Protein AF-A0A3S9VP45-F1 (afdb_monomer)

Nearest PDB structures (foldseek):
  8qyy-assembly1_E  TM=1.654E-01  e=2.454E+00  Escherichia coli
  7sel-assembly1_A  TM=1.260E-01  e=9.389E+00  Escherichia coli

Sequence (354 aa):
MIQDKECIIREFLMKDNENYNLTSLGFIQDFEKEISFLLELSQDLPMTTFSAWKHQLLNTYYAERQFPAFVQSNINVPLFIENIYSKAQNMVETKYWKESPAEVNTYIAAFKDSLAYLLPRDLFLKYYHYYFTTDLRLNTPEELYYYCQQITDTIFPLSSTEILEHVKNAHPVFCTGISKWLKKLIRQDLPEREDIHHETYIAFIEAIKKNRLAAPEQPLSIRNYAIGIIKNKFMESYRQRKTLVLKEENQLITLLDQKNPETEEWLVEKEKILNILQDPDNPLQKELFRGIEDKIEIFILHFVKGLSYEEIAIQKYGNLAPKELKRKTDKFRQDICRVKAPLCSHIEKIISKL

pLDDT: mean 79.2, std 16.21, range [28.12, 95.69]

Organism: NCBI:txid2093856

Structure (mmCIF, N/CA/C/O backbone):
data_AF-A0A3S9VP45-F1
#
_entry.id   AF-A0A3S9VP45-F1
#
loop_
_atom_site.group_PDB
_atom_site.id
_atom_site.type_symbol
_atom_site.label_atom_id
_atom_site.label_alt_id
_atom_site.label_comp_id
_atom_site.label_asym_id
_atom_site.label_entity_id
_atom_site.label_seq_id
_atom_site.pdbx_PDB_ins_code
_atom_site.Cartn_x
_atom_site.Cartn_y
_atom_site.Cartn_z
_atom_site.occupancy
_atom_site.B_iso_or_equiv
_atom_site.auth_seq_id
_atom_site.auth_comp_id
_atom_site.auth_asym_id
_atom_site.auth_atom_id
_atom_site.pdbx_PDB_model_num
ATOM 1 N N . MET A 1 1 ? -16.749 14.390 44.185 1.00 50.19 1 MET A N 1
ATOM 2 C CA . MET A 1 1 ? -16.636 12.934 43.932 1.00 50.19 1 MET A CA 1
ATOM 3 C C . MET A 1 1 ? -17.520 12.438 42.790 1.00 50.19 1 MET A C 1
ATOM 5 O O . MET A 1 1 ? -16.954 11.878 41.865 1.00 50.19 1 MET A O 1
ATOM 9 N N . ILE A 1 2 ? -18.856 12.601 42.805 1.00 54.22 2 ILE A N 1
ATOM 10 C CA . ILE A 1 2 ? -19.720 12.116 41.694 1.00 54.22 2 ILE A CA 1
ATOM 11 C C . ILE A 1 2 ? -19.484 12.915 40.397 1.00 54.22 2 ILE A C 1
ATOM 13 O O . ILE A 1 2 ? -19.229 12.311 39.362 1.00 54.22 2 ILE A O 1
ATOM 17 N N . GLN A 1 3 ? -19.448 14.253 40.471 1.00 58.62 3 GLN A N 1
ATOM 18 C CA . GLN A 1 3 ? -19.123 15.118 39.320 1.00 58.62 3 GLN A CA 1
ATOM 19 C C . GLN A 1 3 ? -17.718 14.860 38.746 1.00 58.62 3 GLN A C 1
ATOM 21 O O . GLN A 1 3 ? -17.522 14.939 37.536 1.00 58.62 3 GLN A O 1
ATOM 26 N N . ASP A 1 4 ? -16.753 14.485 39.592 1.00 76.06 4 ASP A N 1
ATOM 27 C CA . ASP A 1 4 ? -15.397 14.151 39.139 1.00 76.06 4 ASP A CA 1
ATOM 28 C C . ASP A 1 4 ? -15.378 12.822 38.365 1.00 76.06 4 ASP A C 1
ATOM 30 O O . ASP A 1 4 ? -14.692 12.707 37.352 1.00 76.06 4 ASP A O 1
ATOM 34 N N . LYS A 1 5 ? -16.164 11.824 38.804 1.00 81.69 5 LYS A N 1
ATOM 35 C CA . LYS A 1 5 ? -16.281 10.524 38.123 1.00 81.69 5 LYS A CA 1
ATOM 36 C C . LYS A 1 5 ? -16.984 10.633 36.773 1.00 81.69 5 LYS A C 1
ATOM 38 O O . LYS A 1 5 ? -16.523 10.021 35.817 1.00 81.69 5 LYS A O 1
ATOM 43 N N . GLU A 1 6 ? -18.062 11.408 36.685 1.00 88.06 6 GLU A N 1
ATOM 44 C CA . GLU A 1 6 ? -18.774 11.636 35.422 1.00 88.06 6 GLU A CA 1
ATOM 45 C C . GLU A 1 6 ? -17.866 12.272 34.371 1.00 88.06 6 GLU A C 1
ATOM 47 O O . GLU A 1 6 ? -17.796 11.780 33.247 1.00 88.06 6 GLU A O 1
ATOM 52 N N . CYS A 1 7 ? -17.117 13.311 34.751 1.00 89.12 7 CYS A N 1
ATOM 53 C CA . CYS A 1 7 ? -16.163 13.962 33.858 1.00 89.12 7 CYS A CA 1
ATOM 54 C C . CYS A 1 7 ? -15.114 12.967 33.328 1.00 89.12 7 CYS A C 1
ATOM 56 O O . CYS A 1 7 ? -14.863 12.900 32.126 1.00 89.12 7 CYS A O 1
ATOM 58 N N . ILE A 1 8 ? -14.562 12.127 34.212 1.00 89.00 8 ILE A N 1
ATOM 59 C CA . ILE A 1 8 ? -13.579 11.095 33.854 1.00 89.00 8 ILE A CA 1
ATOM 60 C C . ILE A 1 8 ? -14.177 10.034 32.913 1.00 89.00 8 ILE A C 1
ATOM 62 O O . ILE A 1 8 ? -13.549 9.664 31.924 1.00 89.00 8 ILE A O 1
ATOM 66 N N . ILE A 1 9 ? -15.380 9.536 33.207 1.00 91.94 9 ILE A N 1
ATOM 67 C CA . ILE A 1 9 ? -16.054 8.502 32.406 1.00 91.94 9 ILE A CA 1
ATOM 68 C C . ILE A 1 9 ? -16.415 9.035 31.019 1.00 91.94 9 ILE A C 1
ATOM 70 O O . ILE A 1 9 ? -16.172 8.358 30.019 1.00 91.94 9 ILE A O 1
ATOM 74 N N . ARG A 1 10 ? -16.945 10.260 30.952 1.00 94.25 10 ARG A N 1
ATOM 75 C CA . ARG A 1 10 ? -17.233 10.951 29.693 1.00 94.25 10 ARG A CA 1
ATOM 76 C C . ARG A 1 10 ? -15.975 11.055 28.836 1.00 94.25 10 ARG A C 1
ATOM 78 O O . ARG A 1 10 ? -16.009 10.702 27.663 1.00 94.25 10 ARG A O 1
ATOM 85 N N . GLU A 1 11 ? -14.863 11.473 29.436 1.00 91.81 11 GLU A N 1
ATOM 86 C CA . GLU A 1 11 ? -13.571 11.576 28.757 1.00 91.81 11 GLU A CA 1
ATOM 87 C C . GLU A 1 11 ? -13.077 10.219 28.226 1.00 91.81 11 GLU A C 1
ATOM 89 O O . GLU A 1 11 ? -12.533 10.149 27.125 1.00 91.81 11 GLU A O 1
ATOM 94 N N . PHE A 1 12 ? -13.279 9.124 28.970 1.00 89.88 12 PHE A N 1
ATOM 95 C CA . PHE A 1 12 ? -12.916 7.781 28.503 1.00 89.88 12 PHE A CA 1
ATOM 96 C C . PHE A 1 12 ? -13.707 7.367 27.271 1.00 89.88 12 PHE A C 1
ATOM 98 O O . PHE A 1 12 ? -13.108 6.992 26.265 1.00 89.88 12 PHE A O 1
ATOM 105 N N . LEU A 1 13 ? -15.036 7.455 27.348 1.00 92.25 13 LEU A N 1
ATOM 106 C CA . LEU A 1 13 ? -15.898 7.048 26.247 1.00 92.25 13 LEU A CA 1
ATOM 107 C C . LEU A 1 13 ? -15.679 7.938 25.020 1.00 92.25 13 LEU A C 1
ATOM 109 O O . LEU A 1 13 ? -15.737 7.453 23.895 1.00 92.25 13 LEU A O 1
ATOM 113 N N . MET A 1 14 ? -15.385 9.225 25.227 1.00 92.56 14 MET A N 1
ATOM 114 C CA . MET A 1 14 ? -15.121 10.170 24.140 1.00 92.56 14 MET A CA 1
ATOM 115 C C . MET A 1 14 ? -13.832 9.801 23.418 1.00 92.56 14 MET A C 1
ATOM 117 O O . MET A 1 14 ? -13.845 9.647 22.201 1.00 92.56 14 MET A O 1
ATOM 121 N N . LYS A 1 15 ? -12.754 9.548 24.167 1.00 90.75 15 LYS A N 1
ATOM 122 C CA . LYS A 1 15 ? -11.480 9.097 23.599 1.00 90.75 15 LYS A CA 1
ATOM 123 C C . LYS A 1 15 ? -11.598 7.765 22.877 1.00 90.75 15 LYS A C 1
ATOM 125 O O . LYS A 1 15 ? -11.045 7.625 21.794 1.00 90.75 15 LYS A O 1
ATOM 130 N N . ASP A 1 16 ? -12.314 6.793 23.435 1.00 90.75 16 ASP A N 1
ATOM 131 C CA . ASP A 1 16 ? -12.535 5.515 22.752 1.00 90.75 16 ASP A CA 1
ATOM 132 C C . ASP A 1 16 ? -13.375 5.711 21.484 1.00 90.75 16 ASP A C 1
ATOM 134 O O . ASP A 1 16 ? -13.056 5.167 20.427 1.00 90.75 16 ASP A O 1
ATOM 138 N N . ASN A 1 17 ? -14.413 6.543 21.547 1.00 92.50 17 ASN A N 1
ATOM 139 C CA . ASN A 1 17 ? -15.221 6.854 20.380 1.00 92.50 17 ASN A CA 1
ATOM 140 C C . ASN A 1 17 ? -14.406 7.540 19.277 1.00 92.50 17 ASN A C 1
ATOM 142 O O . ASN A 1 17 ? -14.519 7.148 18.124 1.00 92.50 17 ASN A O 1
ATOM 146 N N . GLU A 1 18 ? -13.560 8.511 19.609 1.00 88.50 18 GLU A N 1
ATOM 147 C CA . GLU A 1 18 ? -12.659 9.171 18.655 1.00 88.50 18 GLU A CA 1
ATOM 148 C C . GLU A 1 18 ? -11.622 8.190 18.094 1.00 88.50 18 GLU A C 1
ATOM 150 O O . GLU A 1 18 ? -11.400 8.118 16.884 1.00 88.50 18 GLU A O 1
ATOM 155 N N . ASN A 1 19 ? -11.019 7.378 18.963 1.00 86.06 19 ASN A N 1
ATOM 156 C CA . ASN A 1 19 ? -9.978 6.436 18.576 1.00 86.06 19 ASN A CA 1
ATOM 157 C C . ASN A 1 19 ? -10.507 5.291 17.723 1.00 86.06 19 ASN A C 1
ATOM 159 O O . ASN A 1 19 ? -9.748 4.774 16.907 1.00 86.06 19 ASN A O 1
ATOM 163 N N . TYR A 1 20 ? -11.770 4.881 17.880 1.00 87.25 20 TYR A N 1
ATOM 164 C CA . TYR A 1 20 ? -12.339 3.694 17.227 1.00 87.25 20 TYR A CA 1
ATOM 165 C C . TYR A 1 20 ? -13.544 3.989 16.317 1.00 87.25 20 TYR A C 1
ATOM 167 O O . TYR A 1 20 ? -13.981 3.106 15.584 1.00 87.25 20 TYR A O 1
ATOM 175 N N . ASN A 1 21 ? -14.016 5.237 16.260 1.00 90.69 21 ASN A N 1
ATOM 176 C CA . ASN A 1 21 ? -15.219 5.695 15.548 1.00 90.69 21 ASN A CA 1
ATOM 177 C C . ASN A 1 21 ? -16.482 4.882 15.889 1.00 90.69 21 ASN A C 1
ATOM 179 O O . ASN A 1 21 ? -17.245 4.496 14.999 1.00 90.69 21 ASN A O 1
ATOM 183 N N . LEU A 1 22 ? -16.703 4.604 17.175 1.00 92.75 22 LEU A N 1
ATOM 184 C CA . LEU A 1 22 ? -17.770 3.713 17.649 1.00 92.75 22 LEU A CA 1
ATOM 185 C C . LEU A 1 22 ? -19.180 4.223 17.307 1.00 92.75 22 LEU A C 1
ATOM 187 O O . LEU A 1 22 ? -20.053 3.425 16.972 1.00 92.75 22 LEU A O 1
ATOM 191 N N . THR A 1 23 ? -19.407 5.537 17.338 1.00 92.81 23 THR A N 1
ATOM 192 C CA . THR A 1 23 ? -20.676 6.161 16.936 1.00 92.81 23 THR A CA 1
ATOM 193 C C . THR A 1 23 ? -20.914 6.020 15.440 1.00 92.81 23 THR A C 1
ATOM 195 O O . THR A 1 23 ? -21.987 5.594 15.023 1.00 92.81 23 THR A O 1
ATOM 198 N N . SER A 1 24 ? -19.904 6.315 14.617 1.00 90.06 24 SER A N 1
ATOM 199 C CA . SER A 1 24 ? -20.018 6.213 13.157 1.00 90.06 24 SER A CA 1
ATOM 200 C C . SER A 1 24 ? -20.280 4.779 12.699 1.00 90.06 24 SER A C 1
ATOM 202 O O . SER A 1 24 ? -20.970 4.570 11.708 1.00 90.06 24 SER A O 1
ATOM 204 N N . LEU A 1 25 ? -19.752 3.793 13.428 1.00 92.50 25 LEU A N 1
ATOM 205 C CA . LEU A 1 25 ? -19.992 2.372 13.175 1.00 92.50 25 LEU A CA 1
ATOM 206 C C . LEU A 1 25 ? -21.322 1.863 13.762 1.00 92.50 25 LEU A C 1
ATOM 208 O O . LEU A 1 25 ? -21.670 0.704 13.556 1.00 92.50 25 LEU A O 1
ATOM 212 N N . GLY A 1 26 ? -22.062 2.704 14.489 1.00 92.19 26 GLY A N 1
ATOM 213 C CA . GLY A 1 26 ? -23.354 2.361 15.081 1.00 92.19 26 GLY A CA 1
ATOM 214 C C . GLY A 1 26 ? -23.282 1.534 16.368 1.00 92.19 26 GLY A C 1
ATOM 215 O O . GLY A 1 26 ? -24.322 1.057 16.820 1.00 92.19 26 GLY A O 1
ATOM 216 N N . PHE A 1 27 ? -22.097 1.370 16.971 1.00 94.62 27 PHE A N 1
ATOM 217 C CA . PHE A 1 27 ? -21.953 0.722 18.280 1.00 94.62 27 PHE A CA 1
ATOM 218 C C . PHE A 1 27 ? -22.488 1.622 19.401 1.00 94.62 27 PHE A C 1
ATOM 220 O O . PHE A 1 27 ? -23.275 1.177 20.231 1.00 94.62 27 PHE A O 1
ATOM 227 N N . ILE A 1 28 ? -22.116 2.908 19.387 1.00 94.69 28 ILE A N 1
ATOM 228 C CA . ILE A 1 28 ? -22.663 3.919 20.305 1.00 94.69 28 ILE A CA 1
ATOM 229 C C . ILE A 1 28 ? -23.766 4.691 19.585 1.00 94.69 28 ILE A C 1
ATOM 231 O O . ILE A 1 28 ? -23.482 5.492 18.697 1.00 94.69 28 ILE A O 1
ATOM 235 N N . GLN A 1 29 ? -25.017 4.479 19.986 1.00 90.81 29 GLN A N 1
ATOM 236 C CA . GLN A 1 29 ? -26.167 5.184 19.404 1.00 90.81 29 GLN A CA 1
ATOM 237 C C . GLN A 1 29 ? -26.496 6.489 20.137 1.00 90.81 29 GLN A C 1
ATOM 239 O O . GLN A 1 29 ? -26.896 7.466 19.510 1.00 90.81 29 GLN A O 1
ATOM 244 N N . ASP A 1 30 ? -26.336 6.505 21.461 1.00 93.81 30 ASP A N 1
ATOM 245 C CA . ASP A 1 30 ? -26.722 7.623 22.321 1.00 93.81 30 ASP A CA 1
ATOM 246 C C . ASP A 1 30 ? -25.681 7.808 23.427 1.00 93.81 30 ASP A C 1
ATOM 248 O O . ASP A 1 30 ? -25.638 7.066 24.407 1.00 93.81 30 ASP A O 1
ATOM 252 N N . PHE A 1 31 ? -24.815 8.800 23.239 1.00 92.75 31 PHE A N 1
ATOM 253 C CA . PHE A 1 31 ? -23.644 9.005 24.084 1.00 92.75 31 PHE A CA 1
ATOM 254 C C . PHE A 1 31 ? -24.008 9.274 25.554 1.00 92.75 31 PHE A C 1
ATOM 256 O O . PHE A 1 31 ? -23.345 8.768 26.456 1.00 92.75 31 PHE A O 1
ATOM 263 N N . GLU A 1 32 ? -25.094 10.009 25.817 1.00 93.44 32 GLU A N 1
ATOM 264 C CA . GLU A 1 32 ? -25.520 10.338 27.186 1.00 93.44 32 GLU A CA 1
ATOM 265 C C . GLU A 1 32 ? -26.099 9.121 27.917 1.00 93.44 32 GLU A C 1
ATOM 267 O O . GLU A 1 32 ? -25.870 8.937 29.119 1.00 93.44 32 GLU A O 1
ATOM 272 N N . LYS A 1 33 ? -26.800 8.238 27.191 1.00 94.12 33 LYS A N 1
ATOM 273 C CA . LYS A 1 33 ? -27.257 6.957 27.752 1.00 94.12 33 LYS A CA 1
ATOM 274 C C . LYS A 1 33 ? -26.096 6.040 28.101 1.00 94.12 33 LYS A C 1
ATOM 276 O O . LYS A 1 33 ? -26.128 5.395 29.148 1.00 94.12 33 LYS A O 1
ATOM 281 N N . GLU A 1 34 ? -25.067 5.997 27.260 1.00 94.69 34 GLU A N 1
ATOM 282 C CA . GLU A 1 34 ? -23.874 5.196 27.531 1.00 94.69 34 GLU A CA 1
ATOM 283 C C . GLU A 1 34 ? -23.086 5.719 28.741 1.00 94.69 34 GLU A C 1
ATOM 285 O O . GLU A 1 34 ? -22.654 4.922 29.573 1.00 94.69 34 GLU A O 1
ATOM 290 N N . ILE A 1 35 ? -22.969 7.042 28.908 1.00 93.75 35 ILE A N 1
ATOM 291 C CA . ILE A 1 35 ? -22.365 7.643 30.110 1.00 93.75 35 ILE A CA 1
ATOM 292 C C . ILE A 1 35 ? -23.165 7.282 31.361 1.00 93.75 35 ILE A C 1
ATOM 294 O O . ILE A 1 35 ? -22.575 6.888 32.366 1.00 93.75 35 ILE A O 1
ATOM 298 N N . SER A 1 36 ? -24.494 7.399 31.305 1.00 93.44 36 SER A N 1
ATOM 299 C CA . SER A 1 36 ? -25.369 7.067 32.437 1.00 93.44 36 SER A CA 1
ATOM 300 C C . SER A 1 36 ? -25.196 5.606 32.865 1.00 93.44 36 SER A C 1
ATOM 302 O O . SER A 1 36 ? -25.031 5.320 34.048 1.00 93.44 36 SER A O 1
ATOM 304 N N . PHE A 1 37 ? -25.120 4.689 31.899 1.00 94.19 37 PHE A N 1
ATOM 305 C CA . PHE A 1 37 ? -24.868 3.273 32.159 1.00 94.19 37 PHE A CA 1
ATOM 306 C C . PHE A 1 37 ? -23.472 3.009 32.748 1.00 94.19 37 PHE A C 1
ATOM 308 O O . PHE A 1 37 ? -23.329 2.263 33.715 1.00 94.19 37 PHE A O 1
ATOM 315 N N . LEU A 1 38 ? -22.427 3.650 32.216 1.00 93.62 38 LEU A N 1
ATOM 316 C CA . LEU A 1 38 ? -21.074 3.562 32.778 1.00 93.62 38 LEU A CA 1
ATOM 317 C C . LEU A 1 38 ?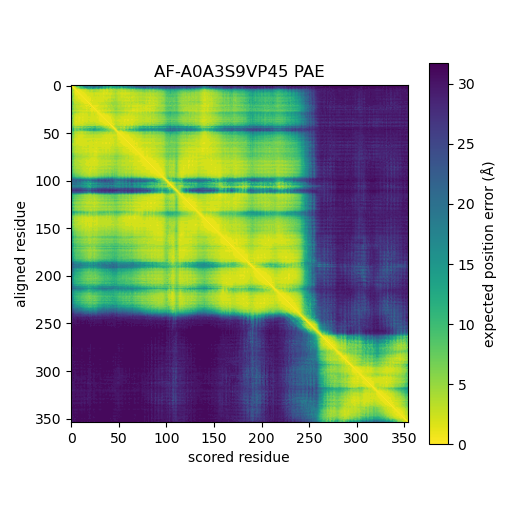 -21.000 4.119 34.207 1.00 93.62 38 LEU A C 1
ATOM 319 O O . LEU A 1 38 ? -20.268 3.583 35.041 1.00 93.62 38 LEU A O 1
ATOM 323 N N . LEU A 1 39 ? -21.749 5.183 34.505 1.00 92.62 39 LEU A N 1
ATOM 324 C CA . LEU A 1 39 ? -21.845 5.750 35.848 1.00 92.62 39 LEU A CA 1
ATOM 325 C C . LEU A 1 39 ? -22.462 4.760 36.832 1.00 92.62 39 LEU A C 1
ATOM 327 O O . LEU A 1 39 ? -21.910 4.604 37.922 1.00 92.62 39 LEU A O 1
ATOM 331 N N . GLU A 1 40 ? -23.544 4.082 36.448 1.00 92.50 40 GLU A N 1
ATOM 332 C CA . GLU A 1 40 ? -24.166 3.012 37.239 1.00 92.50 40 GLU A CA 1
ATOM 333 C C . GLU A 1 40 ? -23.177 1.866 37.489 1.00 92.50 40 GLU A C 1
ATOM 335 O O . GLU A 1 40 ? -22.885 1.562 38.644 1.00 92.50 40 GLU A O 1
ATOM 340 N N . LEU A 1 41 ? -22.548 1.333 36.432 1.00 92.06 41 LEU A N 1
ATOM 341 C CA . LEU A 1 41 ? -21.521 0.286 36.547 1.00 92.06 41 LEU A CA 1
ATOM 342 C C . LEU A 1 41 ? -20.365 0.685 37.476 1.00 92.06 41 LEU A C 1
ATOM 344 O O . LEU A 1 41 ? -19.804 -0.141 38.193 1.00 92.06 41 LEU A O 1
ATOM 348 N N . SER A 1 42 ? -19.989 1.964 37.480 1.00 90.62 42 SER A N 1
ATOM 349 C CA . SER A 1 42 ? -18.887 2.460 38.304 1.00 90.62 42 SER A CA 1
ATOM 350 C C . SER A 1 42 ? -19.174 2.481 39.809 1.00 90.62 42 SER A C 1
ATOM 352 O O . SER A 1 42 ? -18.236 2.673 40.593 1.00 90.62 42 SER A O 1
ATOM 354 N N . GLN A 1 43 ? -20.440 2.338 40.221 1.00 88.25 43 GLN A N 1
ATOM 355 C CA . GLN A 1 43 ? -20.831 2.285 41.633 1.00 88.25 43 GLN A CA 1
ATOM 356 C C . GLN A 1 43 ? -20.447 0.944 42.259 1.00 88.25 43 GLN A C 1
ATOM 358 O O . GLN A 1 43 ? -19.972 0.919 43.395 1.00 88.25 43 GLN A O 1
ATOM 363 N N . ASP A 1 44 ? -20.551 -0.134 41.481 1.00 84.44 44 ASP A N 1
ATOM 364 C CA . ASP A 1 44 ? -20.269 -1.505 41.917 1.00 84.44 44 ASP A CA 1
ATOM 365 C C . ASP A 1 44 ? -18.783 -1.886 41.798 1.00 84.44 44 ASP A C 1
ATOM 367 O O . ASP A 1 44 ? -18.362 -2.962 42.229 1.00 84.44 44 ASP A O 1
ATOM 371 N N . LEU A 1 45 ? -17.957 -0.998 41.234 1.00 83.00 45 LEU A N 1
ATOM 372 C CA . LEU A 1 45 ? -16.538 -1.236 40.978 1.00 83.00 45 LEU A CA 1
ATOM 373 C C . LEU A 1 45 ? -15.648 -0.429 41.940 1.00 83.00 45 LEU A C 1
ATOM 375 O O . LEU A 1 45 ? -15.493 0.789 41.770 1.00 83.00 45 LEU A O 1
ATOM 379 N N . PRO A 1 46 ? -15.015 -1.073 42.942 1.00 79.69 46 PRO A N 1
ATOM 380 C CA . PRO A 1 46 ? -14.161 -0.382 43.899 1.00 79.69 46 PRO A CA 1
ATOM 381 C C . PRO A 1 46 ? -12.890 0.153 43.226 1.00 79.69 46 PRO A C 1
ATOM 383 O O . PRO A 1 46 ? -12.186 -0.550 42.501 1.00 79.69 46 PRO A O 1
ATOM 386 N N . MET A 1 47 ? -12.563 1.416 43.498 1.00 77.62 47 MET A N 1
ATOM 387 C CA . MET A 1 47 ? -11.407 2.092 42.909 1.00 77.62 47 MET A CA 1
ATOM 388 C C . MET A 1 47 ? -10.127 1.763 43.693 1.00 77.62 47 MET A C 1
ATOM 390 O O . MET A 1 47 ? -9.749 2.490 44.606 1.00 77.62 47 MET A O 1
ATOM 394 N N . THR A 1 48 ? -9.463 0.654 43.350 1.00 77.25 48 THR A N 1
ATOM 395 C CA . THR A 1 48 ? -8.179 0.257 43.966 1.00 77.25 48 THR A CA 1
ATOM 396 C C . THR A 1 48 ? -7.018 1.104 43.439 1.00 77.25 48 THR A C 1
ATOM 398 O O . THR A 1 48 ? -6.327 1.777 44.197 1.00 77.25 48 THR A O 1
ATOM 401 N N . THR A 1 49 ? -6.836 1.122 42.119 1.00 85.38 49 THR A N 1
ATOM 402 C CA . THR A 1 49 ? -5.982 2.065 41.387 1.00 85.38 49 THR A CA 1
ATOM 403 C C . THR A 1 49 ? -6.755 2.592 40.187 1.00 85.38 49 THR A C 1
ATOM 405 O O . THR A 1 49 ? -7.627 1.901 39.660 1.00 85.38 49 THR A O 1
ATOM 408 N N . PHE A 1 50 ? -6.428 3.798 39.721 1.00 85.12 50 PHE A N 1
ATOM 409 C CA . PHE A 1 50 ? -7.100 4.391 38.561 1.00 85.12 50 PHE A CA 1
ATOM 410 C C . PHE A 1 50 ? -7.020 3.497 37.313 1.00 85.12 50 PHE A C 1
ATOM 412 O O . PHE A 1 50 ? -8.023 3.311 36.632 1.00 85.12 50 PHE A O 1
ATOM 419 N N . SER A 1 51 ? -5.849 2.908 37.044 1.00 85.94 51 SER A N 1
ATOM 420 C CA . SER A 1 51 ? -5.632 2.039 35.880 1.00 85.94 51 SER A CA 1
ATOM 421 C C . SER A 1 51 ? -6.464 0.755 35.954 1.00 85.94 51 SER A C 1
ATOM 423 O O . SER A 1 51 ? -7.212 0.453 35.025 1.00 85.94 51 SER A O 1
ATOM 425 N N . ALA A 1 52 ? -6.403 0.038 37.084 1.00 86.81 52 ALA A N 1
ATOM 426 C CA . ALA A 1 52 ? -7.160 -1.201 37.263 1.00 86.81 52 ALA A CA 1
ATOM 427 C C . ALA A 1 52 ? -8.674 -0.950 37.226 1.00 86.81 52 ALA A C 1
ATOM 429 O O . ALA A 1 52 ? -9.407 -1.699 36.585 1.00 86.81 52 ALA A O 1
ATOM 430 N N . TRP A 1 53 ? -9.128 0.138 37.856 1.00 90.12 53 TRP A N 1
ATOM 431 C CA . TRP A 1 53 ? -10.530 0.543 37.837 1.00 90.12 53 TRP A CA 1
ATOM 432 C C . TRP A 1 53 ? -11.011 0.883 36.423 1.00 90.12 53 TRP A C 1
ATOM 434 O O . TRP A 1 53 ? -12.041 0.366 36.001 1.00 90.12 53 TRP A O 1
ATOM 444 N N . LYS A 1 54 ? -10.251 1.687 35.663 1.00 89.62 54 LYS A N 1
ATOM 445 C CA . LYS A 1 54 ? -10.577 2.021 34.268 1.00 89.62 54 LYS A CA 1
ATOM 446 C C . LYS A 1 54 ? -10.697 0.757 33.414 1.00 89.62 54 LYS A C 1
ATOM 448 O O . LYS A 1 54 ? -11.683 0.595 32.703 1.00 89.62 54 LYS A O 1
ATOM 453 N N . HIS A 1 55 ? -9.700 -0.122 33.489 1.00 89.12 55 HIS A N 1
ATOM 454 C CA . HIS A 1 55 ? -9.667 -1.354 32.705 1.00 89.12 55 HIS A CA 1
ATOM 455 C C . HIS A 1 55 ? -10.849 -2.271 33.049 1.00 89.12 55 HIS A C 1
ATOM 457 O O . HIS A 1 55 ? -11.514 -2.790 32.159 1.00 89.12 55 HIS A O 1
ATOM 463 N N . GLN A 1 56 ? -11.162 -2.431 34.338 1.00 91.69 56 GLN A N 1
ATOM 464 C CA . GLN A 1 56 ? -12.309 -3.227 34.769 1.00 91.69 56 GLN A CA 1
ATOM 465 C C . GLN A 1 56 ? -13.640 -2.613 34.313 1.00 91.69 56 GLN A C 1
ATOM 467 O O . GLN A 1 56 ? -14.485 -3.335 33.795 1.00 91.69 56 GLN A O 1
ATOM 472 N N . LEU A 1 57 ? -13.816 -1.295 34.456 1.00 92.81 57 LEU A N 1
ATOM 473 C CA . LEU A 1 57 ? -15.031 -0.593 34.039 1.00 92.81 57 LEU A CA 1
ATOM 474 C C . LEU A 1 57 ? -15.288 -0.741 32.535 1.00 92.81 57 LEU A C 1
ATOM 476 O O . LEU A 1 57 ? -16.393 -1.110 32.142 1.00 92.81 57 LEU A O 1
ATOM 480 N N . LEU A 1 58 ? -14.274 -0.488 31.701 1.00 92.69 58 LEU A N 1
ATOM 481 C CA . LEU A 1 58 ? -14.408 -0.575 30.246 1.00 92.69 58 LEU A CA 1
ATOM 482 C C . LEU A 1 58 ? -14.625 -2.017 29.773 1.00 92.69 58 LEU A C 1
ATOM 484 O O . LEU A 1 58 ? -15.479 -2.249 28.923 1.00 92.69 58 LEU A O 1
ATOM 488 N N . ASN A 1 59 ? -13.930 -2.999 30.350 1.00 92.69 59 ASN A N 1
ATOM 489 C CA . ASN A 1 59 ? -14.140 -4.400 29.979 1.00 92.69 59 ASN A CA 1
ATOM 490 C C . ASN A 1 59 ? -15.554 -4.876 30.314 1.00 92.69 59 ASN A C 1
ATOM 492 O O . ASN A 1 59 ? -16.189 -5.520 29.482 1.00 92.69 59 ASN A O 1
ATOM 496 N N . THR A 1 60 ? -16.063 -4.531 31.500 1.00 94.06 60 THR A N 1
ATOM 497 C CA . THR A 1 60 ? -17.449 -4.841 31.871 1.00 94.06 60 THR A CA 1
ATOM 498 C C . THR A 1 60 ? -18.424 -4.140 30.929 1.00 94.06 60 THR A C 1
ATOM 500 O O . THR A 1 60 ? -19.341 -4.775 30.420 1.00 94.06 60 THR A O 1
ATOM 503 N N . TYR A 1 61 ? -18.193 -2.863 30.620 1.00 95.12 61 TYR A N 1
ATOM 504 C CA . TYR A 1 61 ? -19.019 -2.104 29.683 1.00 95.12 61 TYR A CA 1
ATOM 505 C C . TYR A 1 61 ? -19.117 -2.762 28.301 1.00 95.12 61 TYR A C 1
ATOM 507 O O . TYR A 1 61 ? -20.220 -3.006 27.812 1.00 95.12 61 TYR A O 1
ATOM 515 N N . TYR A 1 62 ? -17.982 -3.086 27.678 1.00 95.69 62 TYR A N 1
ATOM 516 C CA . TYR A 1 62 ? -17.966 -3.683 26.341 1.00 95.69 62 TYR A CA 1
ATOM 517 C C . TYR A 1 62 ? -18.523 -5.112 26.325 1.00 95.69 62 TYR A C 1
ATOM 519 O O . TYR A 1 62 ? -19.149 -5.506 25.337 1.00 95.69 62 TYR A O 1
ATOM 527 N N . ALA A 1 63 ? -18.363 -5.867 27.417 1.00 94.25 63 ALA A N 1
ATOM 528 C CA . ALA A 1 63 ? -18.992 -7.174 27.578 1.00 94.25 63 ALA A CA 1
ATOM 529 C C . ALA A 1 63 ? -20.525 -7.062 27.661 1.00 94.25 63 ALA A C 1
ATOM 531 O O . ALA A 1 63 ? -21.227 -7.729 26.901 1.00 94.25 63 ALA A O 1
ATOM 532 N N . GLU A 1 64 ? -21.048 -6.173 28.511 1.00 94.75 64 GLU A N 1
ATOM 533 C CA . GLU A 1 64 ? -22.492 -5.926 28.656 1.00 94.75 64 GLU A CA 1
ATOM 534 C C . GLU A 1 64 ? -23.116 -5.387 27.360 1.00 94.75 64 GLU A C 1
ATOM 536 O O . GLU A 1 64 ? -24.217 -5.779 26.972 1.00 94.75 64 GLU A O 1
ATOM 541 N N . ARG A 1 65 ? -22.385 -4.539 26.626 1.00 94.69 65 ARG A N 1
ATOM 542 C CA . ARG A 1 65 ? -22.787 -4.032 25.303 1.00 94.69 65 ARG A CA 1
ATOM 543 C C . ARG A 1 65 ? -22.534 -4.999 24.150 1.00 94.69 65 ARG A C 1
ATOM 545 O O . ARG A 1 65 ? -22.786 -4.642 23.002 1.00 94.69 65 ARG A O 1
ATOM 552 N N . GLN A 1 66 ? -22.087 -6.222 24.435 1.00 94.69 66 GLN A N 1
ATOM 553 C CA . GLN A 1 66 ? -21.896 -7.280 23.442 1.00 94.69 66 GLN A CA 1
ATOM 554 C C . GLN A 1 66 ? -20.979 -6.853 22.281 1.00 94.69 66 GLN A C 1
ATOM 556 O O . GLN A 1 66 ? -21.238 -7.171 21.118 1.00 94.69 66 GLN A O 1
ATOM 561 N N . PHE A 1 67 ? -19.877 -6.159 22.585 1.00 95.19 67 PHE A N 1
ATOM 562 C CA . PHE A 1 67 ? -18.891 -5.755 21.578 1.00 95.19 67 PHE A CA 1
ATOM 563 C C . PHE A 1 67 ? -18.386 -6.924 20.700 1.00 95.19 67 PHE A C 1
ATOM 565 O O . PHE A 1 67 ? -18.333 -6.748 19.480 1.00 95.19 67 PHE A O 1
ATOM 572 N N . PRO A 1 68 ? -18.128 -8.144 21.229 1.00 93.75 68 PRO A N 1
ATOM 573 C CA . PRO A 1 68 ? -17.821 -9.302 20.384 1.00 93.75 68 PRO A CA 1
ATOM 574 C C . PRO A 1 68 ? -18.876 -9.587 19.309 1.00 93.75 68 PRO A C 1
ATOM 576 O O . PRO A 1 68 ? -18.540 -9.796 18.143 1.00 93.75 68 PRO A O 1
ATOM 579 N N . ALA A 1 69 ? -20.158 -9.570 19.685 1.00 93.56 69 ALA A N 1
ATOM 580 C CA . ALA A 1 69 ? -21.261 -9.831 18.765 1.00 93.56 69 ALA A CA 1
ATOM 581 C C . ALA A 1 69 ? -21.399 -8.709 17.727 1.00 93.56 69 ALA A C 1
ATOM 583 O O . ALA A 1 69 ? -21.699 -8.970 16.559 1.00 93.56 69 ALA A O 1
ATOM 584 N N . PHE A 1 70 ? -21.131 -7.465 18.137 1.00 94.25 70 PHE A N 1
ATOM 585 C CA . PHE A 1 70 ? -21.065 -6.323 17.234 1.00 94.25 70 PHE A CA 1
ATOM 586 C C . PHE A 1 70 ? -19.981 -6.517 16.166 1.00 94.25 70 PHE A C 1
ATOM 588 O O . PHE A 1 70 ? -20.284 -6.384 14.980 1.00 94.25 70 PHE A O 1
ATOM 595 N N . VAL A 1 71 ? -18.755 -6.887 16.552 1.00 93.44 71 VAL A N 1
ATOM 596 C CA . VAL A 1 71 ? -17.659 -7.138 15.600 1.00 93.44 71 VAL A CA 1
ATOM 597 C C . VAL A 1 71 ? -18.024 -8.268 14.640 1.00 93.44 71 VAL A C 1
ATOM 599 O O . VAL A 1 71 ? -17.926 -8.086 13.430 1.00 93.44 71 VAL A O 1
ATOM 602 N N . GLN A 1 72 ? -18.515 -9.400 15.150 1.00 92.44 72 GLN A N 1
ATOM 603 C CA . GLN A 1 72 ? -18.902 -10.546 14.317 1.00 92.44 72 GLN A CA 1
ATOM 604 C C . GLN A 1 72 ? -19.984 -10.190 13.292 1.00 92.44 72 GLN A C 1
ATOM 606 O O . GLN A 1 72 ? -19.896 -10.584 12.130 1.00 92.44 72 GLN A O 1
ATOM 611 N N . SER A 1 73 ? -20.978 -9.403 13.705 1.00 92.31 73 SER A N 1
ATOM 612 C CA . SER A 1 73 ? -22.074 -8.977 12.828 1.00 92.31 73 SER A CA 1
ATOM 613 C C . SER A 1 73 ? -21.626 -7.954 11.779 1.00 92.31 73 SER A C 1
ATOM 615 O O . SER A 1 73 ? -22.225 -7.871 10.708 1.00 92.31 73 SER A O 1
ATOM 617 N N . ASN A 1 74 ? -20.573 -7.180 12.068 1.00 92.81 74 ASN A N 1
ATOM 618 C CA . ASN A 1 74 ? -20.104 -6.088 11.214 1.00 92.81 74 ASN A CA 1
ATOM 619 C C . ASN A 1 74 ? -18.834 -6.408 10.419 1.00 92.81 74 ASN A C 1
ATOM 621 O O . ASN A 1 74 ? -18.442 -5.605 9.580 1.00 92.81 74 ASN A O 1
ATOM 625 N N . ILE A 1 75 ? -18.213 -7.573 10.607 1.00 92.69 75 ILE A N 1
ATOM 626 C CA . ILE A 1 75 ? -16.928 -7.914 9.974 1.00 92.69 75 ILE A CA 1
ATOM 627 C C . ILE A 1 75 ? -16.969 -7.857 8.437 1.00 92.69 75 ILE A C 1
ATOM 629 O O . ILE A 1 75 ? -15.986 -7.534 7.790 1.00 92.69 75 ILE A O 1
ATOM 633 N N . ASN A 1 76 ? -18.134 -8.097 7.833 1.00 92.69 76 ASN A N 1
ATOM 634 C CA . ASN A 1 76 ? -18.320 -8.011 6.381 1.00 92.69 76 ASN A CA 1
ATOM 635 C C . ASN A 1 76 ? -19.015 -6.712 5.935 1.00 92.69 76 ASN A C 1
ATOM 637 O O . ASN A 1 76 ? -19.324 -6.544 4.755 1.00 92.69 76 ASN A O 1
ATOM 641 N N . VAL A 1 77 ? -19.299 -5.793 6.862 1.00 93.88 77 VAL A N 1
ATOM 642 C CA . VAL A 1 77 ? -19.967 -4.525 6.560 1.00 93.88 77 VAL A CA 1
ATOM 643 C C . VAL A 1 77 ? -18.946 -3.551 5.963 1.00 93.88 77 VAL A C 1
ATOM 645 O O . VAL A 1 77 ? -17.926 -3.282 6.600 1.00 93.88 77 VAL A O 1
ATOM 648 N N . PRO A 1 78 ? -19.206 -2.950 4.783 1.00 94.00 78 PRO A N 1
ATOM 649 C CA . PRO A 1 78 ? -18.240 -2.079 4.111 1.00 94.00 78 PRO A CA 1
ATOM 650 C C . PRO A 1 78 ? -17.709 -0.942 4.986 1.00 94.00 78 PRO A C 1
ATOM 652 O O . PRO A 1 78 ? -16.514 -0.673 4.983 1.00 94.00 78 PRO A O 1
ATOM 655 N N . LEU A 1 79 ? -18.576 -0.308 5.779 1.00 93.19 79 LEU A N 1
ATOM 656 C CA . LEU A 1 79 ? -18.182 0.786 6.667 1.00 93.19 79 LEU A CA 1
ATOM 657 C C . LEU A 1 79 ? -17.188 0.336 7.750 1.00 93.19 79 LEU A C 1
ATOM 659 O O . LEU A 1 79 ? -16.259 1.071 8.081 1.00 93.19 79 LEU A O 1
ATOM 663 N N . PHE A 1 80 ? -17.362 -0.879 8.275 1.00 93.62 80 PHE A N 1
ATOM 664 C CA . PHE A 1 80 ? -16.443 -1.467 9.245 1.00 93.62 80 PHE A CA 1
ATOM 665 C C . PHE A 1 80 ? -15.093 -1.774 8.590 1.00 93.62 80 PHE A C 1
ATOM 667 O O . PHE A 1 80 ? -14.054 -1.383 9.113 1.00 93.62 80 PHE A O 1
ATOM 674 N N . ILE A 1 81 ? -15.103 -2.373 7.397 1.00 95.12 81 ILE A N 1
ATOM 675 C CA . ILE A 1 81 ? -13.888 -2.663 6.623 1.00 95.12 81 ILE A CA 1
ATOM 676 C C . ILE A 1 81 ? -13.092 -1.379 6.340 1.00 95.12 81 ILE A C 1
ATOM 678 O O . ILE A 1 81 ? -11.884 -1.350 6.563 1.00 95.12 81 ILE A O 1
ATOM 682 N N . GLU A 1 82 ? -13.753 -0.300 5.906 1.00 94.31 82 GLU A N 1
ATOM 683 C CA . GLU A 1 82 ? -13.096 0.993 5.649 1.00 94.31 82 GLU A CA 1
ATOM 684 C C . GLU A 1 82 ? -12.510 1.622 6.917 1.00 94.31 82 GLU A C 1
ATOM 686 O O . GLU A 1 82 ? -11.439 2.231 6.886 1.00 94.31 82 GLU A O 1
ATOM 691 N N . ASN A 1 83 ? -13.179 1.451 8.055 1.00 92.94 83 ASN A N 1
ATOM 692 C CA . ASN A 1 83 ? -12.659 1.920 9.330 1.00 92.94 83 ASN A CA 1
ATOM 693 C C . ASN A 1 83 ? -11.359 1.198 9.713 1.00 92.94 83 ASN A C 1
ATOM 695 O O . ASN A 1 83 ? -10.379 1.852 10.080 1.00 92.94 83 ASN A O 1
ATOM 699 N N . ILE A 1 84 ? -11.332 -0.130 9.569 1.00 94.25 84 ILE A N 1
ATOM 700 C CA . ILE A 1 84 ? -10.123 -0.925 9.801 1.00 94.25 84 ILE A CA 1
ATOM 701 C C . ILE A 1 84 ? -9.033 -0.555 8.792 1.00 94.25 84 ILE A C 1
ATOM 703 O O . ILE A 1 84 ? -7.875 -0.412 9.182 1.00 94.25 84 ILE A O 1
ATOM 707 N N . TYR A 1 85 ? -9.393 -0.326 7.525 1.00 95.06 85 TYR A N 1
ATOM 708 C CA . TYR A 1 85 ? -8.447 0.100 6.495 1.00 95.06 85 TYR A CA 1
ATOM 709 C C . TYR A 1 85 ? -7.742 1.401 6.879 1.00 95.06 85 TYR A C 1
ATOM 711 O O . TYR A 1 85 ? -6.513 1.447 6.902 1.00 95.06 85 TYR A O 1
ATOM 719 N N . SER A 1 86 ? -8.501 2.430 7.265 1.00 92.75 86 SER A N 1
ATOM 720 C CA . SER A 1 86 ? -7.945 3.723 7.676 1.00 92.75 86 SER A CA 1
ATOM 721 C C . SER A 1 86 ? -6.990 3.593 8.870 1.00 92.75 86 SER A C 1
ATOM 723 O O . SER A 1 86 ? -5.922 4.208 8.886 1.00 92.75 86 SER A O 1
ATOM 725 N N . LYS A 1 87 ? -7.318 2.740 9.851 1.00 92.06 87 LYS A N 1
ATOM 726 C CA . LYS A 1 87 ? -6.421 2.467 10.987 1.00 92.06 87 LYS A CA 1
ATOM 727 C C . LYS A 1 87 ? -5.152 1.749 10.554 1.00 92.06 87 LYS A C 1
ATOM 729 O O . LYS A 1 87 ? -4.067 2.162 10.953 1.00 92.06 87 LYS A O 1
ATOM 734 N N . ALA A 1 88 ? -5.279 0.721 9.720 1.00 93.62 88 ALA A N 1
ATOM 735 C CA . ALA A 1 88 ? -4.139 -0.020 9.199 1.00 93.62 88 ALA A CA 1
ATOM 736 C C . ALA A 1 88 ? -3.196 0.889 8.394 1.00 93.62 88 ALA A C 1
ATOM 738 O O . ALA A 1 88 ? -1.983 0.796 8.559 1.00 93.62 88 ALA A O 1
ATOM 739 N N . GLN A 1 89 ? -3.728 1.821 7.593 1.00 92.12 89 GLN A N 1
ATOM 740 C CA . GLN A 1 89 ? -2.915 2.823 6.896 1.00 92.12 89 GLN A CA 1
ATOM 741 C C . GLN A 1 89 ? -2.112 3.680 7.879 1.00 92.12 89 GLN A C 1
ATOM 743 O O . GLN A 1 89 ? -0.890 3.753 7.762 1.00 92.12 89 GLN A O 1
ATOM 748 N N . ASN A 1 90 ? -2.767 4.243 8.899 1.00 90.69 90 ASN A N 1
ATOM 749 C CA . ASN A 1 90 ? -2.093 5.048 9.921 1.00 90.69 90 ASN A CA 1
ATOM 750 C C . ASN A 1 90 ? -1.018 4.250 10.679 1.00 90.69 90 ASN A C 1
ATOM 752 O O . ASN A 1 90 ? 0.040 4.792 11.007 1.00 90.69 90 ASN A O 1
ATOM 756 N N . MET A 1 91 ? -1.265 2.966 10.959 1.00 92.06 91 MET A N 1
ATOM 757 C CA . MET A 1 91 ? -0.299 2.073 11.611 1.00 92.06 91 MET A CA 1
ATOM 758 C C . MET A 1 91 ? 0.938 1.851 10.735 1.00 92.06 91 MET A C 1
ATOM 760 O O . MET A 1 91 ? 2.059 2.027 11.211 1.00 92.06 91 MET A O 1
ATOM 764 N N . VAL A 1 92 ? 0.744 1.537 9.451 1.00 90.88 92 VAL A N 1
ATOM 765 C CA . VAL A 1 92 ? 1.833 1.324 8.485 1.00 90.88 92 VAL A CA 1
ATOM 766 C C . VAL A 1 92 ? 2.645 2.605 8.271 1.00 90.88 92 VAL A C 1
ATOM 768 O O . VAL A 1 92 ? 3.876 2.559 8.288 1.00 90.88 92 VAL A O 1
ATOM 771 N N . GLU A 1 93 ? 1.987 3.760 8.151 1.00 87.69 93 GLU A N 1
ATOM 772 C CA . GLU A 1 93 ? 2.659 5.061 8.068 1.00 87.69 93 GLU A CA 1
ATOM 773 C C . GLU A 1 93 ? 3.464 5.360 9.336 1.00 87.69 93 GLU A C 1
ATOM 775 O O . GLU A 1 93 ? 4.637 5.723 9.269 1.00 87.69 93 GLU A O 1
ATOM 780 N N . THR A 1 94 ? 2.866 5.160 10.512 1.00 87.75 94 THR A N 1
ATOM 781 C CA . THR A 1 94 ? 3.547 5.368 11.797 1.00 87.75 94 THR A CA 1
ATOM 782 C C . THR A 1 94 ? 4.780 4.476 11.924 1.00 87.75 94 THR A C 1
ATOM 784 O O . THR A 1 94 ? 5.820 4.932 12.404 1.00 87.75 94 THR A O 1
ATOM 787 N N . LYS A 1 95 ? 4.683 3.219 11.480 1.00 86.56 95 LYS A N 1
ATOM 788 C CA . LYS A 1 95 ? 5.791 2.261 11.464 1.00 86.56 95 LYS A CA 1
ATOM 789 C C . LYS A 1 95 ? 6.921 2.743 10.555 1.00 86.56 95 LYS A C 1
ATOM 791 O O . LYS A 1 95 ? 8.064 2.809 10.999 1.00 86.56 95 LYS A O 1
ATOM 796 N N . TYR A 1 96 ? 6.594 3.198 9.344 1.00 83.69 96 TYR A N 1
ATOM 797 C CA . TYR A 1 96 ? 7.561 3.785 8.413 1.00 83.69 96 TYR A CA 1
ATOM 798 C C . TYR A 1 96 ? 8.335 4.970 9.014 1.00 83.69 96 TYR A C 1
ATOM 800 O O . TYR A 1 96 ? 9.542 5.075 8.809 1.00 83.69 96 TYR A O 1
ATOM 808 N N . TRP A 1 97 ? 7.664 5.850 9.766 1.00 80.69 97 TRP A N 1
ATOM 809 C CA . TRP A 1 97 ? 8.305 7.017 10.384 1.00 80.69 97 TRP A CA 1
ATOM 810 C C . TRP A 1 97 ? 9.149 6.691 11.621 1.00 80.69 97 TRP A C 1
ATOM 812 O O . TRP A 1 97 ? 10.089 7.428 11.921 1.00 80.69 97 TRP A O 1
ATOM 822 N N . LYS A 1 98 ? 8.798 5.638 12.370 1.00 79.19 98 LYS A N 1
ATOM 823 C CA . LYS A 1 98 ? 9.457 5.280 13.637 1.00 79.19 98 LYS A CA 1
ATOM 824 C C . LYS A 1 98 ? 10.598 4.282 13.473 1.00 79.19 98 LYS A C 1
ATOM 826 O O . LYS A 1 98 ? 11.537 4.313 14.267 1.00 79.19 98 LYS A O 1
ATOM 831 N N . GLU A 1 99 ? 10.517 3.380 12.501 1.00 69.19 99 GLU A N 1
ATOM 832 C CA . GLU A 1 99 ? 11.540 2.356 12.297 1.00 69.19 99 GLU A CA 1
ATOM 833 C C . GLU A 1 99 ? 12.734 2.902 11.499 1.00 69.19 99 GLU A C 1
ATOM 835 O O . GLU A 1 99 ? 12.603 3.768 10.632 1.00 69.19 99 GLU A O 1
ATOM 840 N N . SER A 1 100 ? 13.935 2.388 11.797 1.00 58.69 100 SER A N 1
ATOM 841 C CA . SER A 1 100 ? 15.114 2.661 10.963 1.00 58.69 100 SER A CA 1
ATOM 842 C C . SER A 1 100 ? 14.822 2.235 9.520 1.00 58.69 100 SER A C 1
ATOM 844 O O . SER A 1 100 ? 14.128 1.235 9.331 1.00 58.69 100 SER A O 1
ATOM 846 N N . PRO A 1 101 ? 15.334 2.944 8.493 1.00 62.94 101 PRO A N 1
ATOM 847 C CA . PRO A 1 101 ? 14.982 2.647 7.111 1.00 62.94 101 PRO A CA 1
ATOM 848 C C . PRO A 1 101 ? 15.253 1.173 6.805 1.00 62.94 101 PRO A C 1
ATOM 850 O O . PRO A 1 101 ? 16.403 0.736 6.855 1.00 62.94 101 PRO A O 1
ATOM 853 N N . ALA A 1 102 ? 14.198 0.409 6.499 1.00 61.81 102 ALA A N 1
ATOM 854 C CA . ALA A 1 102 ? 14.343 -0.972 6.055 1.00 61.81 102 ALA A CA 1
ATOM 855 C C . ALA A 1 102 ? 15.350 -1.029 4.895 1.00 61.81 102 ALA A C 1
ATOM 857 O O . ALA A 1 102 ? 15.404 -0.110 4.077 1.00 61.81 102 ALA A O 1
ATOM 858 N N . GLU A 1 103 ? 16.136 -2.099 4.776 1.00 64.69 103 GLU A N 1
ATOM 859 C CA . GLU A 1 103 ? 17.160 -2.203 3.724 1.00 64.69 103 GLU A CA 1
ATOM 860 C C . GLU A 1 103 ? 16.562 -2.035 2.310 1.00 64.69 103 GLU A C 1
ATOM 862 O O . GLU A 1 103 ? 17.161 -1.408 1.432 1.00 64.69 103 GLU A O 1
ATOM 867 N N . VAL A 1 104 ? 15.318 -2.491 2.116 1.00 64.00 104 VAL A N 1
ATOM 868 C CA . VAL A 1 104 ? 14.521 -2.253 0.903 1.00 64.00 104 VAL A CA 1
ATOM 869 C C . VAL A 1 104 ? 14.356 -0.756 0.617 1.00 64.00 104 VAL A C 1
ATOM 871 O O . VAL A 1 104 ? 14.482 -0.341 -0.531 1.00 64.00 104 VAL A O 1
ATOM 874 N N . ASN A 1 105 ? 14.165 0.085 1.635 1.00 68.88 105 ASN A N 1
ATOM 875 C CA . ASN A 1 105 ? 14.039 1.538 1.481 1.00 68.88 105 ASN A CA 1
ATOM 876 C C . ASN A 1 105 ? 15.358 2.179 1.033 1.00 68.88 105 ASN A C 1
ATOM 878 O O . ASN A 1 105 ? 15.356 3.166 0.298 1.00 68.88 105 ASN A O 1
ATOM 882 N N . THR A 1 106 ? 16.494 1.610 1.432 1.00 69.94 106 THR A N 1
ATOM 883 C CA . THR A 1 106 ? 17.819 2.102 1.029 1.00 69.94 106 THR A CA 1
ATOM 884 C C . THR A 1 106 ? 18.066 1.904 -0.466 1.00 69.94 106 THR A C 1
ATOM 886 O O . THR A 1 106 ? 18.676 2.756 -1.120 1.00 69.94 106 THR A O 1
ATOM 889 N N . TYR A 1 107 ? 17.583 0.797 -1.036 1.00 72.19 107 TYR A N 1
ATOM 890 C CA . TYR A 1 107 ? 17.933 0.398 -2.402 1.00 72.19 107 TYR A CA 1
ATOM 891 C C . TYR A 1 107 ? 16.780 0.492 -3.411 1.00 72.19 107 TYR A C 1
ATOM 893 O O . TYR A 1 107 ? 17.045 0.736 -4.592 1.00 72.19 107 TYR A O 1
ATOM 901 N N . ILE A 1 108 ? 15.528 0.370 -2.961 1.00 72.50 108 ILE A N 1
ATOM 902 C CA . ILE A 1 108 ? 14.298 0.301 -3.767 1.00 72.50 108 ILE A CA 1
ATOM 903 C C . ILE A 1 108 ? 13.191 1.220 -3.194 1.00 72.50 108 ILE A C 1
ATOM 905 O O . ILE A 1 108 ? 12.031 0.834 -3.083 1.00 72.50 108 ILE A O 1
ATOM 909 N N . ALA A 1 109 ? 13.523 2.464 -2.826 1.00 66.69 109 ALA A N 1
ATOM 910 C CA . ALA A 1 109 ? 12.521 3.478 -2.461 1.00 66.69 109 ALA A CA 1
ATOM 911 C C . ALA A 1 109 ? 12.216 4.463 -3.599 1.00 66.69 109 ALA A C 1
ATOM 913 O O . ALA A 1 109 ? 13.123 5.048 -4.205 1.00 66.69 109 ALA A O 1
ATOM 914 N N . ALA A 1 110 ? 10.926 4.728 -3.818 1.00 55.28 110 ALA A N 1
ATOM 915 C CA . ALA A 1 110 ? 10.464 5.933 -4.498 1.00 55.28 110 ALA A CA 1
ATOM 916 C C . ALA A 1 110 ? 10.420 7.118 -3.499 1.00 55.28 110 ALA A C 1
ATOM 918 O O . ALA A 1 110 ? 10.530 6.940 -2.292 1.00 55.28 110 ALA A O 1
ATOM 919 N N . PHE A 1 111 ? 10.370 8.358 -3.992 1.00 41.94 111 PHE A N 1
ATOM 920 C CA . PHE A 1 111 ? 10.389 9.573 -3.159 1.00 41.94 111 PHE A CA 1
ATOM 921 C C . PHE A 1 111 ? 9.183 9.637 -2.198 1.00 41.94 111 PHE A C 1
ATOM 923 O O . PHE A 1 111 ? 8.071 9.397 -2.650 1.00 41.94 111 PHE A O 1
ATOM 930 N N . LYS A 1 112 ? 9.417 10.009 -0.926 1.00 50.47 112 LYS A N 1
ATOM 931 C CA . LYS A 1 112 ? 8.456 10.177 0.197 1.00 50.47 112 LYS A CA 1
ATOM 932 C C . LYS A 1 112 ? 7.596 8.962 0.597 1.00 50.47 112 LYS A C 1
ATOM 934 O O . LYS A 1 112 ? 7.282 8.875 1.776 1.00 50.47 112 LYS A O 1
ATOM 939 N N . ASP A 1 113 ? 7.382 7.998 -0.294 1.00 63.41 113 ASP A N 1
ATOM 940 C CA . ASP A 1 113 ? 6.606 6.780 -0.048 1.00 63.41 113 ASP A CA 1
ATOM 941 C C . ASP A 1 113 ? 7.479 5.550 -0.346 1.00 63.41 113 ASP A C 1
ATOM 943 O O . ASP A 1 113 ? 7.846 5.278 -1.497 1.00 63.41 113 ASP A O 1
ATOM 947 N N . SER A 1 114 ? 7.865 4.807 0.691 1.00 76.06 114 SER A N 1
ATOM 948 C CA . SER A 1 114 ? 8.563 3.537 0.494 1.00 76.06 114 SER A CA 1
ATOM 949 C C . SER A 1 114 ? 7.641 2.518 -0.180 1.00 76.06 114 SER A C 1
ATOM 951 O O . SER A 1 114 ? 6.516 2.312 0.266 1.00 76.06 114 SER A O 1
ATOM 953 N N . LEU A 1 115 ? 8.158 1.795 -1.184 1.00 83.81 115 LEU A N 1
ATOM 954 C CA . LEU A 1 115 ? 7.469 0.639 -1.770 1.00 83.81 115 LEU A CA 1
ATOM 955 C C . LEU A 1 115 ? 7.164 -0.456 -0.738 1.00 83.81 115 LEU A C 1
ATOM 957 O O . LEU A 1 115 ? 6.174 -1.166 -0.885 1.00 83.81 115 LEU A O 1
ATOM 961 N N . ALA A 1 116 ? 7.999 -0.582 0.296 1.00 87.50 116 ALA A N 1
ATOM 962 C CA . ALA A 1 116 ? 7.864 -1.594 1.337 1.00 87.50 116 ALA A CA 1
ATOM 963 C C . ALA A 1 116 ? 6.756 -1.282 2.350 1.00 87.50 116 ALA A C 1
ATOM 965 O O . ALA A 1 116 ? 6.386 -2.162 3.114 1.00 87.50 116 ALA A O 1
ATOM 966 N N . TYR A 1 117 ? 6.229 -0.055 2.358 1.00 88.38 117 TYR A N 1
ATOM 967 C CA . TYR A 1 117 ? 5.171 0.398 3.268 1.00 88.38 117 TYR A CA 1
ATOM 968 C C . TYR A 1 117 ? 3.902 0.821 2.510 1.00 88.38 117 TYR A C 1
ATOM 970 O O . TYR A 1 117 ? 3.052 1.532 3.037 1.00 88.38 117 TYR A O 1
ATOM 978 N N . LEU A 1 118 ? 3.752 0.389 1.253 1.00 87.94 118 LEU A N 1
ATOM 979 C CA . LEU A 1 118 ? 2.529 0.622 0.492 1.00 87.94 118 LEU A CA 1
ATOM 980 C C . LEU A 1 118 ? 1.424 -0.339 0.943 1.00 87.94 118 LEU A C 1
ATOM 982 O O . LEU A 1 118 ? 1.560 -1.553 0.799 1.00 87.94 118 LEU A O 1
ATOM 986 N N . LEU A 1 119 ? 0.283 0.215 1.361 1.00 91.25 119 LEU A N 1
ATOM 987 C CA . LEU A 1 119 ? -0.950 -0.533 1.632 1.00 91.25 119 LEU A CA 1
ATOM 988 C C . LEU A 1 119 ? -2.104 -0.078 0.708 1.00 91.25 119 LEU A C 1
ATOM 990 O O . LEU A 1 119 ? -3.010 0.649 1.134 1.00 91.25 119 LEU A O 1
ATOM 994 N N . PRO A 1 120 ? -2.098 -0.476 -0.581 1.00 90.88 120 PRO A N 1
ATOM 995 C CA . PRO A 1 120 ? -3.248 -0.300 -1.464 1.00 90.88 120 PRO A CA 1
ATOM 996 C C . PRO A 1 120 ? -4.492 -1.014 -0.924 1.00 90.88 120 PRO A C 1
ATOM 998 O O . PRO A 1 120 ? -4.389 -2.045 -0.257 1.00 90.88 120 PRO A O 1
ATOM 1001 N N . ARG A 1 121 ? -5.680 -0.494 -1.245 1.00 91.69 121 ARG A N 1
ATOM 1002 C CA . ARG A 1 121 ? -6.953 -1.024 -0.732 1.00 91.69 121 ARG A CA 1
ATOM 1003 C C . ARG A 1 121 ? -7.191 -2.487 -1.110 1.00 91.69 121 ARG A C 1
ATOM 1005 O O . ARG A 1 121 ? -7.671 -3.260 -0.294 1.00 91.69 121 ARG A O 1
ATOM 1012 N N . ASP A 1 122 ? -6.855 -2.893 -2.327 1.00 91.56 122 ASP A N 1
ATOM 1013 C CA . ASP A 1 122 ? -7.005 -4.276 -2.786 1.00 91.56 122 ASP A CA 1
ATOM 1014 C C . ASP A 1 122 ? -6.042 -5.241 -2.078 1.00 91.56 122 ASP A C 1
ATOM 1016 O O . ASP A 1 122 ? -6.424 -6.370 -1.765 1.00 91.56 122 ASP A O 1
ATOM 1020 N N . LEU A 1 123 ? -4.825 -4.786 -1.764 1.00 90.88 123 LEU A N 1
ATOM 1021 C CA . LEU A 1 123 ? -3.890 -5.535 -0.930 1.00 90.88 123 LEU A CA 1
ATOM 1022 C C . LEU A 1 123 ? -4.423 -5.677 0.500 1.00 90.88 123 LEU A C 1
ATOM 1024 O O . LEU A 1 123 ? -4.457 -6.785 1.033 1.00 90.88 123 LEU A O 1
ATOM 1028 N N . PHE A 1 124 ? -4.910 -4.580 1.085 1.00 93.88 124 PHE A N 1
ATOM 1029 C CA . PHE A 1 124 ? -5.558 -4.607 2.393 1.00 93.88 124 PHE A CA 1
ATOM 1030 C C . PHE A 1 124 ? -6.720 -5.600 2.428 1.00 93.88 124 PHE A C 1
ATOM 1032 O O . PHE A 1 124 ? -6.771 -6.418 3.334 1.00 93.88 124 PHE A O 1
ATOM 1039 N N . LEU A 1 125 ? -7.611 -5.591 1.433 1.00 94.19 125 LEU A N 1
ATOM 1040 C CA . LEU A 1 125 ? -8.752 -6.509 1.392 1.00 94.19 125 LEU A CA 1
ATOM 1041 C C . LEU A 1 125 ? -8.327 -7.982 1.365 1.00 94.19 125 LEU A C 1
ATOM 1043 O O . LEU A 1 125 ? -9.007 -8.818 1.952 1.00 94.19 125 LEU A O 1
ATOM 1047 N N . LYS A 1 126 ? -7.206 -8.325 0.717 1.00 92.00 126 LYS A N 1
ATOM 1048 C CA . LYS A 1 126 ? -6.672 -9.699 0.755 1.00 92.00 126 LYS A CA 1
ATOM 1049 C C . LYS A 1 126 ? -6.271 -10.101 2.170 1.00 92.00 126 LYS A C 1
ATOM 1051 O O . LYS A 1 126 ? -6.646 -11.181 2.617 1.00 92.00 126 LYS A O 1
ATOM 1056 N N . TYR A 1 127 ? -5.551 -9.231 2.873 1.00 91.81 127 TYR A N 1
ATOM 1057 C CA . TYR A 1 127 ? -5.168 -9.476 4.263 1.00 91.81 127 TYR A CA 1
ATOM 1058 C C . TYR A 1 127 ? -6.375 -9.473 5.191 1.00 91.81 127 TYR A C 1
ATOM 1060 O O . TYR A 1 127 ? -6.489 -10.338 6.051 1.00 91.81 127 TYR A O 1
ATOM 1068 N N . TYR A 1 128 ? -7.315 -8.560 4.967 1.00 94.06 128 TYR A N 1
ATOM 1069 C CA . TYR A 1 128 ? -8.550 -8.486 5.722 1.00 94.06 128 TYR A CA 1
ATOM 1070 C C . TYR A 1 128 ? -9.291 -9.820 5.669 1.00 94.06 128 TYR A C 1
ATOM 1072 O O . TYR A 1 128 ? -9.492 -10.431 6.706 1.00 94.06 128 TYR A O 1
ATOM 1080 N N . HIS A 1 129 ? -9.586 -10.350 4.480 1.00 92.19 129 HIS A N 1
ATOM 1081 C CA . HIS A 1 129 ? -10.275 -11.640 4.363 1.00 92.19 129 HIS A CA 1
ATOM 1082 C C . HIS A 1 129 ? -9.474 -12.829 4.916 1.00 92.19 129 HIS A C 1
ATOM 1084 O O . HIS A 1 129 ? -10.066 -13.845 5.268 1.00 92.19 129 HIS A O 1
ATOM 1090 N N . TYR A 1 130 ? -8.144 -12.730 4.970 1.00 92.69 130 TYR A N 1
ATOM 1091 C CA . TYR A 1 130 ? -7.299 -13.781 5.532 1.00 92.69 130 TYR A CA 1
ATOM 1092 C C . TYR A 1 130 ? -7.324 -13.792 7.068 1.00 92.69 130 TYR A C 1
ATOM 1094 O O . TYR A 1 130 ? -7.413 -14.859 7.670 1.00 92.69 130 TYR A O 1
ATOM 1102 N N . TYR A 1 131 ? -7.254 -12.620 7.704 1.00 92.31 131 TYR A N 1
ATOM 1103 C CA . TYR A 1 131 ? -7.155 -12.502 9.163 1.00 92.31 131 TYR A CA 1
ATOM 1104 C C . TYR A 1 131 ? -8.517 -12.288 9.850 1.00 92.31 131 TYR A C 1
ATOM 1106 O O . TYR A 1 131 ? -8.779 -12.856 10.908 1.00 92.31 131 TYR A O 1
ATOM 1114 N N . PHE A 1 132 ? -9.419 -11.514 9.247 1.00 91.81 132 PHE A N 1
ATOM 1115 C CA . PHE A 1 132 ? -10.741 -11.194 9.789 1.00 91.81 132 PHE A CA 1
ATOM 1116 C C . PHE A 1 132 ? -11.764 -12.252 9.373 1.00 91.81 132 PHE A C 1
ATOM 1118 O O . PHE A 1 132 ? -12.484 -12.114 8.385 1.00 91.81 132 PHE A O 1
ATOM 1125 N N . THR A 1 133 ? -11.820 -13.327 10.156 1.00 87.81 133 THR A N 1
ATOM 1126 C CA . THR A 1 133 ? -12.790 -14.418 9.994 1.00 87.81 133 THR A CA 1
ATOM 1127 C C . THR A 1 133 ? -13.964 -14.269 10.961 1.00 87.81 133 THR A C 1
ATOM 1129 O O . THR A 1 133 ? -13.862 -13.600 11.987 1.00 87.81 133 THR A O 1
ATOM 1132 N N . THR A 1 134 ? -15.092 -14.921 10.669 1.00 81.81 134 THR A N 1
ATOM 1133 C CA . THR A 1 134 ? -16.294 -14.880 11.525 1.00 81.81 134 THR A CA 1
ATOM 1134 C C . THR A 1 134 ? -16.078 -15.459 12.925 1.00 81.81 134 THR A C 1
ATOM 1136 O O . THR A 1 134 ? -16.837 -15.142 13.837 1.00 81.81 134 THR A O 1
ATOM 1139 N N . ASP A 1 135 ? -15.037 -16.272 13.111 1.00 84.81 135 ASP A N 1
ATOM 1140 C CA . ASP A 1 135 ? -14.679 -16.863 14.403 1.00 84.81 135 ASP A CA 1
ATOM 1141 C C . ASP A 1 135 ? -13.844 -15.922 15.284 1.00 84.81 135 ASP A C 1
ATOM 1143 O O . ASP A 1 135 ? -13.576 -16.237 16.446 1.00 84.81 135 ASP A O 1
ATOM 1147 N N . LEU A 1 136 ? -13.443 -14.758 14.758 1.00 87.88 136 LEU A N 1
ATOM 1148 C CA . LEU A 1 136 ? -12.693 -13.752 15.497 1.00 87.88 136 LEU A CA 1
ATOM 1149 C C . LEU A 1 136 ? -13.502 -13.274 16.712 1.00 87.88 136 LEU A C 1
ATOM 1151 O O . LEU A 1 136 ? -14.657 -12.855 16.602 1.00 87.88 136 LEU A O 1
ATOM 1155 N N . ARG A 1 137 ? -12.878 -13.341 17.891 1.00 87.44 137 ARG A N 1
ATOM 1156 C CA . ARG A 1 137 ? -13.454 -12.878 19.156 1.00 87.44 137 ARG A CA 1
ATOM 1157 C C . ARG A 1 137 ? -12.568 -11.791 19.735 1.00 87.44 137 ARG A C 1
ATOM 1159 O O . ARG A 1 137 ? -11.454 -12.070 20.165 1.00 87.44 137 ARG A O 1
ATOM 1166 N N . LEU A 1 138 ? -13.087 -10.571 19.718 1.00 92.38 138 LEU A N 1
ATOM 1167 C CA . LEU A 1 138 ? -12.454 -9.383 20.275 1.00 92.38 138 LEU A CA 1
ATOM 1168 C C . LEU A 1 138 ? -13.444 -8.764 21.257 1.00 92.38 138 LEU A C 1
ATOM 1170 O O . LEU A 1 138 ? -14.575 -8.451 20.886 1.00 92.38 138 LEU A O 1
ATOM 1174 N N . ASN A 1 139 ? -13.037 -8.652 22.514 1.00 91.81 139 ASN A N 1
ATOM 1175 C CA . ASN A 1 139 ? -13.884 -8.238 23.628 1.00 91.81 139 ASN A CA 1
ATOM 1176 C C . ASN A 1 139 ? -13.965 -6.728 23.769 1.00 91.81 139 ASN A C 1
ATOM 1178 O O . ASN A 1 139 ? -14.957 -6.223 24.288 1.00 91.81 139 ASN A O 1
ATOM 1182 N N . THR A 1 140 ? -12.952 -6.010 23.288 1.00 93.81 140 THR A N 1
ATOM 1183 C CA . THR A 1 140 ? -12.889 -4.555 23.392 1.00 93.81 140 THR A CA 1
ATOM 1184 C C . THR A 1 140 ? -12.362 -3.912 22.108 1.00 93.81 140 THR A C 1
ATOM 1186 O O . THR A 1 140 ? -11.664 -4.557 21.316 1.00 93.81 140 THR A O 1
ATOM 1189 N N . PRO A 1 141 ? -12.648 -2.617 21.893 1.00 92.75 141 PRO A N 1
ATOM 1190 C CA . PRO A 1 141 ? -12.030 -1.850 20.816 1.00 92.75 141 PRO A CA 1
ATOM 1191 C C . PRO A 1 141 ? -10.498 -1.792 20.909 1.00 92.75 141 PRO A C 1
ATOM 1193 O O . PRO A 1 141 ? -9.817 -1.766 19.886 1.00 92.75 141 PRO A O 1
ATOM 1196 N N . GLU A 1 142 ? -9.952 -1.812 22.128 1.00 92.00 142 GLU A N 1
ATOM 1197 C CA . GLU A 1 142 ? -8.508 -1.866 22.369 1.00 92.00 142 GLU A CA 1
ATOM 1198 C C . GLU A 1 142 ? -7.906 -3.191 21.877 1.00 92.00 142 GLU A C 1
ATOM 1200 O O . GLU A 1 142 ? -6.907 -3.182 21.158 1.00 92.00 142 GLU A O 1
ATOM 1205 N N . GLU A 1 143 ? -8.551 -4.329 22.160 1.00 93.56 143 GLU A N 1
ATOM 1206 C CA . GLU A 1 143 ? -8.146 -5.627 21.603 1.00 93.56 143 GLU A CA 1
ATOM 1207 C C . GLU A 1 143 ? -8.204 -5.628 20.068 1.00 93.56 143 GLU A C 1
ATOM 1209 O O . GLU A 1 143 ? -7.277 -6.114 19.420 1.00 93.56 143 GLU A O 1
ATOM 1214 N N . LEU A 1 144 ? -9.248 -5.039 19.471 1.00 92.56 144 LEU A N 1
ATOM 1215 C CA . LEU A 1 144 ? -9.358 -4.886 18.015 1.00 92.56 144 LEU A CA 1
ATOM 1216 C C . LEU A 1 144 ? -8.202 -4.066 17.436 1.00 92.56 144 LEU A C 1
ATOM 1218 O O . LEU A 1 144 ? -7.634 -4.436 16.407 1.00 92.56 144 LEU A O 1
ATOM 1222 N N . TYR A 1 145 ? -7.830 -2.971 18.093 1.00 92.19 145 TYR A N 1
ATOM 1223 C CA . TYR A 1 145 ? -6.704 -2.146 17.674 1.00 92.19 145 TYR A CA 1
ATOM 1224 C C . TYR A 1 145 ? -5.381 -2.902 17.745 1.00 92.19 145 TYR A C 1
ATOM 1226 O O . TYR A 1 145 ? -4.635 -2.907 16.765 1.00 92.19 145 TYR A O 1
ATOM 1234 N N . TYR A 1 146 ? -5.107 -3.584 18.859 1.00 93.12 146 TYR A N 1
ATOM 1235 C CA . TYR A 1 146 ? -3.896 -4.390 18.996 1.00 93.12 146 TYR A CA 1
ATOM 1236 C C . TYR A 1 146 ? -3.854 -5.543 17.997 1.00 93.12 146 TYR A C 1
ATOM 1238 O O . TYR A 1 146 ? -2.791 -5.833 17.454 1.00 93.12 146 TYR A O 1
ATOM 1246 N N . TYR A 1 147 ? -4.996 -6.154 17.690 1.00 94.06 147 TYR A N 1
ATOM 1247 C CA . TYR A 1 147 ? -5.094 -7.177 16.655 1.00 94.06 147 TYR A CA 1
ATOM 1248 C C . TYR A 1 147 ? -4.738 -6.623 15.266 1.00 94.06 147 TYR A C 1
ATOM 1250 O O . TYR A 1 147 ? -3.915 -7.201 14.556 1.00 94.06 147 TYR A O 1
ATOM 1258 N N . CYS A 1 148 ? -5.279 -5.454 14.899 1.00 93.00 148 CYS A N 1
ATOM 1259 C CA . CYS A 1 148 ? -4.908 -4.764 13.658 1.00 93.00 148 CYS A CA 1
ATOM 1260 C C . CYS A 1 148 ? -3.409 -4.440 13.621 1.00 93.00 148 CYS A C 1
ATOM 1262 O O . CYS A 1 148 ? -2.753 -4.666 12.603 1.00 93.00 148 CYS A O 1
ATOM 1264 N N . GLN A 1 149 ? -2.865 -3.958 14.741 1.00 92.88 149 GLN A N 1
ATOM 1265 C CA . GLN A 1 149 ? -1.451 -3.630 14.865 1.00 92.88 149 GLN A CA 1
ATOM 1266 C C . GLN A 1 149 ? -0.574 -4.871 14.656 1.00 92.88 149 GLN A C 1
ATOM 1268 O O . GLN A 1 149 ? 0.324 -4.838 13.819 1.00 92.88 149 GLN A O 1
ATOM 1273 N N . GLN A 1 150 ? -0.884 -5.987 15.323 1.00 93.38 150 GLN A N 1
ATOM 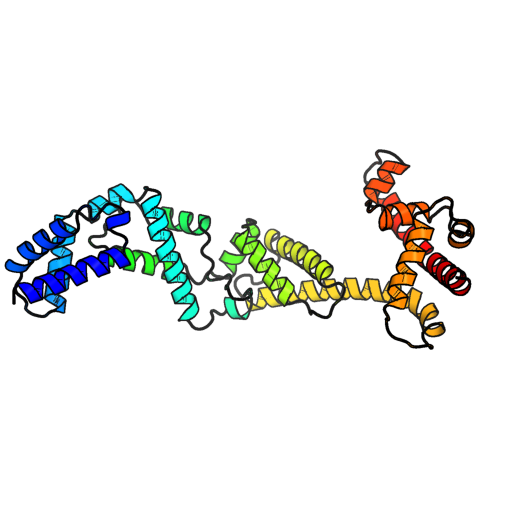1274 C CA . GLN A 1 150 ? -0.171 -7.260 15.163 1.00 93.38 150 GLN A CA 1
ATOM 1275 C C . GLN A 1 150 ? -0.160 -7.742 13.708 1.00 93.38 150 GLN A C 1
ATOM 1277 O O . GLN A 1 150 ? 0.878 -8.181 13.211 1.00 93.38 150 GLN A O 1
ATOM 1282 N N . ILE A 1 151 ? -1.290 -7.629 13.004 1.00 92.62 151 ILE A N 1
ATOM 1283 C CA . ILE A 1 151 ? -1.375 -7.971 11.579 1.00 92.62 151 ILE A CA 1
ATOM 1284 C C . ILE A 1 151 ? -0.456 -7.064 10.760 1.00 92.62 151 ILE A C 1
ATOM 1286 O O . ILE A 1 151 ? 0.352 -7.555 9.971 1.00 92.62 151 ILE A O 1
ATOM 1290 N N . THR A 1 152 ? -0.538 -5.746 10.960 1.00 92.50 152 THR A N 1
ATOM 1291 C CA . THR A 1 152 ? 0.300 -4.792 10.219 1.00 92.50 152 THR A CA 1
ATOM 1292 C C . THR A 1 152 ? 1.789 -4.995 10.503 1.00 92.50 152 THR A C 1
ATOM 1294 O O . THR A 1 152 ? 2.590 -4.940 9.575 1.00 92.50 152 THR A O 1
ATOM 1297 N N . ASP A 1 153 ? 2.160 -5.322 11.741 1.00 90.81 153 ASP A N 1
ATOM 1298 C CA . ASP A 1 153 ? 3.539 -5.611 12.140 1.00 90.81 153 ASP A CA 1
ATOM 1299 C C . ASP A 1 153 ? 4.063 -6.929 11.563 1.00 90.81 153 ASP A C 1
ATOM 1301 O O . ASP A 1 153 ? 5.264 -7.067 11.348 1.00 90.81 153 ASP A O 1
ATOM 13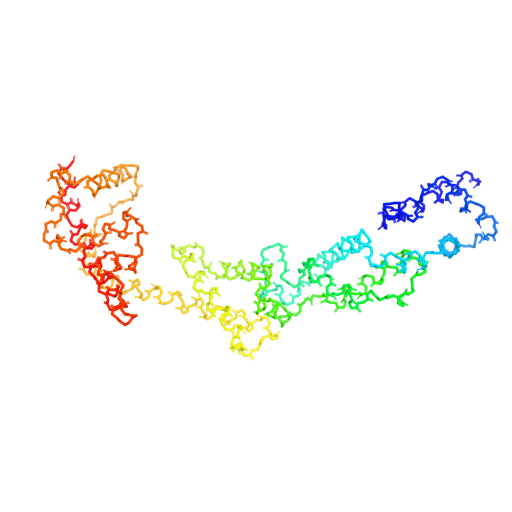05 N N . THR A 1 154 ? 3.173 -7.887 11.302 1.00 90.88 154 THR A N 1
ATOM 1306 C CA . THR A 1 154 ? 3.527 -9.167 10.676 1.00 90.88 154 THR A CA 1
ATOM 1307 C C . THR A 1 154 ? 3.776 -9.010 9.176 1.00 90.88 154 THR A C 1
ATOM 1309 O O . THR A 1 154 ? 4.628 -9.696 8.617 1.00 90.88 154 THR A O 1
ATOM 1312 N N . ILE A 1 155 ? 3.020 -8.130 8.516 1.00 90.19 155 ILE A N 1
ATOM 1313 C CA . ILE A 1 155 ? 3.055 -7.957 7.058 1.00 90.19 155 ILE A CA 1
ATOM 1314 C C . ILE A 1 155 ? 4.135 -6.960 6.628 1.00 90.19 155 ILE A C 1
ATOM 1316 O O . ILE A 1 155 ? 4.759 -7.135 5.585 1.00 90.19 155 ILE A O 1
ATOM 1320 N N . PHE A 1 156 ? 4.324 -5.881 7.389 1.00 90.19 156 PHE A N 1
ATOM 1321 C CA . PHE A 1 156 ? 5.188 -4.771 6.998 1.00 90.19 156 PHE A CA 1
ATOM 1322 C C . PHE A 1 156 ? 6.501 -4.767 7.793 1.00 90.19 156 PHE A C 1
ATOM 1324 O O . PHE A 1 156 ? 6.486 -5.059 8.988 1.00 90.19 156 PHE A O 1
ATOM 1331 N N . PRO A 1 157 ? 7.634 -4.365 7.187 1.00 89.56 157 PRO A N 1
ATOM 1332 C CA . PRO A 1 157 ? 7.796 -3.960 5.787 1.00 89.56 157 PRO A CA 1
ATOM 1333 C C . PRO A 1 157 ? 7.673 -5.130 4.800 1.00 89.56 157 PRO A C 1
ATOM 1335 O O . PRO A 1 157 ? 8.166 -6.221 5.066 1.00 89.56 157 PRO A O 1
ATOM 1338 N N . LEU A 1 158 ? 7.103 -4.863 3.620 1.00 89.31 158 LEU A N 1
ATOM 1339 C CA . LEU A 1 158 ? 7.082 -5.830 2.523 1.00 89.31 158 LEU A CA 1
ATOM 1340 C C . LEU A 1 158 ? 8.512 -6.145 2.068 1.00 89.31 158 LEU A C 1
ATOM 1342 O O . LEU A 1 158 ? 9.346 -5.253 1.867 1.00 89.31 158 LEU A O 1
ATOM 1346 N N . SER A 1 159 ? 8.774 -7.425 1.839 1.00 89.12 159 SER A N 1
ATOM 1347 C CA . SER A 1 159 ? 10.022 -7.915 1.269 1.00 89.12 159 SER A CA 1
ATOM 1348 C C . SER A 1 159 ? 10.180 -7.514 -0.202 1.00 89.12 159 SER A C 1
ATOM 1350 O O . SER A 1 159 ? 9.214 -7.256 -0.928 1.00 89.12 159 SER A O 1
ATOM 1352 N N . SER A 1 160 ? 11.423 -7.537 -0.693 1.00 88.94 160 SER A N 1
ATOM 1353 C CA . SER A 1 160 ? 11.727 -7.356 -2.119 1.00 88.94 160 SER A CA 1
ATOM 1354 C C . SER A 1 160 ? 10.924 -8.310 -3.006 1.00 88.94 160 SER A C 1
ATOM 1356 O O . SER A 1 160 ? 10.413 -7.913 -4.051 1.00 88.94 160 SER A O 1
ATOM 1358 N N . THR A 1 161 ? 10.784 -9.564 -2.578 1.00 90.75 161 THR A N 1
ATOM 1359 C CA . THR A 1 161 ? 10.054 -10.605 -3.302 1.00 90.75 161 THR A CA 1
ATOM 1360 C C . THR A 1 161 ? 8.568 -10.296 -3.425 1.00 90.75 161 THR A C 1
ATOM 1362 O O . THR A 1 161 ? 8.017 -10.435 -4.513 1.00 90.75 161 THR A O 1
ATOM 1365 N N . GLU A 1 162 ? 7.933 -9.810 -2.357 1.00 91.31 162 GLU A N 1
ATOM 1366 C CA . GLU A 1 162 ? 6.514 -9.432 -2.378 1.00 91.31 162 GLU A CA 1
ATOM 1367 C C . GLU A 1 162 ? 6.275 -8.233 -3.299 1.00 91.31 162 GLU A C 1
ATOM 1369 O O . GLU A 1 162 ? 5.377 -8.260 -4.141 1.00 91.31 162 GLU A O 1
ATOM 1374 N N . ILE A 1 163 ? 7.138 -7.215 -3.223 1.00 90.62 163 ILE A N 1
ATOM 1375 C CA . ILE A 1 163 ? 7.083 -6.049 -4.115 1.00 90.62 163 ILE A CA 1
ATOM 1376 C C . ILE A 1 163 ? 7.201 -6.489 -5.579 1.00 90.62 163 ILE A C 1
ATOM 1378 O O . ILE A 1 163 ? 6.402 -6.075 -6.422 1.00 90.62 163 ILE A O 1
ATOM 1382 N N . LEU A 1 164 ? 8.181 -7.336 -5.903 1.00 91.56 164 LEU A N 1
ATOM 1383 C CA . LEU A 1 164 ? 8.378 -7.823 -7.267 1.00 91.56 164 LEU A CA 1
ATOM 1384 C C . LEU A 1 164 ? 7.210 -8.688 -7.750 1.00 91.56 164 LEU A C 1
ATOM 1386 O O . LEU A 1 164 ? 6.852 -8.596 -8.923 1.00 91.56 164 LEU A O 1
ATOM 1390 N N . GLU A 1 165 ? 6.581 -9.474 -6.876 1.00 92.38 165 GLU A N 1
ATOM 1391 C CA . GLU A 1 165 ? 5.395 -10.261 -7.218 1.00 92.38 165 GLU A CA 1
ATOM 1392 C C . GLU A 1 165 ? 4.187 -9.356 -7.514 1.00 92.38 165 GLU A C 1
ATOM 1394 O O . GLU A 1 165 ? 3.480 -9.563 -8.503 1.00 92.38 165 GLU A O 1
ATOM 1399 N N . HIS A 1 166 ? 3.985 -8.274 -6.755 1.00 91.56 166 HIS A N 1
ATOM 1400 C CA . HIS A 1 166 ? 2.968 -7.269 -7.091 1.00 91.56 166 HIS A CA 1
ATOM 1401 C C . HIS A 1 166 ? 3.229 -6.607 -8.451 1.00 91.56 166 HIS A C 1
ATOM 1403 O O . HIS A 1 166 ? 2.302 -6.410 -9.240 1.00 91.56 166 HIS A O 1
ATOM 1409 N N . VAL A 1 167 ? 4.490 -6.304 -8.762 1.00 91.25 167 VAL A N 1
ATOM 1410 C CA . VAL A 1 167 ? 4.895 -5.718 -10.051 1.00 91.25 167 VAL A CA 1
ATOM 1411 C C . VAL A 1 167 ? 4.717 -6.715 -11.199 1.00 91.25 167 VAL A C 1
ATOM 1413 O O . VAL A 1 167 ? 4.251 -6.346 -12.278 1.00 91.25 167 VAL A O 1
ATOM 1416 N N . LYS A 1 168 ? 5.044 -7.992 -10.976 1.00 92.25 168 LYS A N 1
ATOM 1417 C CA . LYS A 1 168 ? 4.846 -9.086 -11.936 1.00 92.25 168 LYS A CA 1
ATOM 1418 C C . LYS A 1 168 ? 3.375 -9.236 -12.316 1.00 92.25 168 LYS A C 1
ATOM 1420 O O . LYS A 1 168 ? 3.069 -9.379 -13.501 1.00 92.25 168 LYS A O 1
ATOM 1425 N N . ASN A 1 169 ? 2.492 -9.101 -11.328 1.00 91.25 169 ASN A N 1
ATOM 1426 C CA . ASN A 1 169 ? 1.037 -9.097 -11.481 1.00 91.25 169 ASN A CA 1
ATOM 1427 C C . ASN A 1 169 ? 0.468 -7.751 -11.972 1.00 91.25 169 ASN A C 1
ATOM 1429 O O . ASN A 1 169 ? -0.744 -7.558 -11.968 1.00 91.25 169 ASN A O 1
ATOM 1433 N N . ALA A 1 170 ? 1.328 -6.829 -12.422 1.00 89.44 170 ALA A N 1
ATOM 1434 C CA . ALA A 1 170 ? 0.963 -5.527 -12.976 1.00 89.44 170 ALA A CA 1
ATOM 1435 C C . ALA A 1 170 ? 0.123 -4.647 -12.030 1.00 89.44 170 ALA A C 1
ATOM 1437 O O . ALA A 1 170 ? -0.707 -3.857 -12.485 1.00 89.44 170 ALA A O 1
ATOM 1438 N N . HIS A 1 171 ? 0.340 -4.754 -10.715 1.00 89.81 171 HIS A N 1
ATOM 1439 C CA . HIS A 1 171 ? -0.383 -3.937 -9.749 1.00 89.81 171 HIS A CA 1
ATOM 1440 C C . HIS A 1 171 ? -0.053 -2.437 -9.948 1.00 89.81 171 HIS A C 1
ATOM 1442 O O . HIS A 1 171 ? 1.110 -2.047 -9.788 1.00 89.81 171 HIS A O 1
ATOM 1448 N N . PRO A 1 172 ? -1.044 -1.553 -10.198 1.00 88.31 172 PRO A N 1
ATOM 1449 C CA . PRO A 1 172 ? -0.802 -0.171 -10.631 1.00 88.31 172 PRO A CA 1
ATOM 1450 C C . PRO A 1 172 ? 0.083 0.656 -9.692 1.00 88.31 172 PRO A C 1
ATOM 1452 O O . PRO A 1 172 ? 1.017 1.320 -10.146 1.00 88.31 172 PRO A O 1
ATOM 1455 N N . VAL A 1 173 ? -0.180 0.596 -8.380 1.00 88.69 173 VAL A N 1
ATOM 1456 C CA . VAL A 1 173 ? 0.576 1.363 -7.371 1.00 88.69 173 VAL A CA 1
ATOM 1457 C C . VAL A 1 173 ? 2.050 0.939 -7.334 1.00 88.69 173 VAL A C 1
ATOM 1459 O O . VAL A 1 173 ? 2.934 1.788 -7.457 1.00 88.69 173 VAL A O 1
ATOM 1462 N N . PHE A 1 174 ? 2.330 -0.366 -7.262 1.00 89.56 174 PHE A N 1
ATOM 1463 C CA . PHE A 1 174 ? 3.699 -0.888 -7.243 1.00 89.56 174 PHE A CA 1
ATOM 1464 C C . PHE A 1 174 ? 4.436 -0.648 -8.569 1.00 89.56 174 PHE A C 1
ATOM 1466 O O . PHE A 1 174 ? 5.585 -0.208 -8.556 1.00 89.56 174 PHE A O 1
ATOM 1473 N N . CYS A 1 175 ? 3.779 -0.841 -9.719 1.00 90.38 175 CYS A N 1
ATOM 1474 C CA . CYS A 1 175 ? 4.351 -0.516 -11.032 1.00 90.38 175 CYS A CA 1
ATOM 1475 C C . CYS A 1 175 ? 4.714 0.971 -11.152 1.00 90.38 175 CYS A C 1
ATOM 1477 O O . CYS A 1 175 ? 5.803 1.314 -11.618 1.00 90.38 175 CYS A O 1
ATOM 1479 N N . THR A 1 176 ? 3.837 1.857 -10.676 1.00 89.06 176 THR A N 1
ATOM 1480 C CA . THR A 1 176 ? 4.087 3.304 -10.646 1.00 89.06 176 THR A CA 1
ATOM 1481 C C . THR A 1 176 ? 5.271 3.640 -9.744 1.00 89.06 176 THR A C 1
ATOM 1483 O O . THR A 1 176 ? 6.138 4.429 -10.127 1.00 89.06 176 THR A O 1
ATOM 1486 N N . GLY A 1 177 ? 5.348 3.024 -8.563 1.00 87.75 177 GLY A N 1
ATOM 1487 C CA . GLY A 1 177 ? 6.460 3.226 -7.640 1.00 87.75 177 GLY A CA 1
ATOM 1488 C C . GLY A 1 177 ? 7.801 2.735 -8.203 1.00 87.75 177 GLY A C 1
ATOM 1489 O O . GLY A 1 177 ? 8.779 3.479 -8.153 1.00 87.75 177 GLY A O 1
ATOM 1490 N N . ILE A 1 178 ? 7.843 1.561 -8.850 1.00 89.75 178 ILE A N 1
ATOM 1491 C CA . ILE A 1 178 ? 9.040 1.071 -9.560 1.00 89.75 178 ILE A CA 1
ATOM 1492 C C . ILE A 1 178 ? 9.434 2.007 -10.702 1.00 89.75 178 ILE A C 1
ATOM 1494 O O . ILE A 1 178 ? 10.611 2.334 -10.843 1.00 89.75 178 ILE A O 1
ATOM 1498 N N . SER A 1 179 ? 8.472 2.489 -11.491 1.00 90.62 179 SER A N 1
ATOM 1499 C CA . SER A 1 179 ? 8.743 3.444 -12.568 1.00 90.62 179 SER A CA 1
ATOM 1500 C C . SER A 1 179 ? 9.393 4.729 -12.038 1.00 90.62 179 SER A C 1
ATOM 1502 O O . SER A 1 179 ? 10.430 5.154 -12.555 1.00 90.62 179 SER A O 1
ATOM 1504 N N . LYS A 1 180 ? 8.850 5.307 -10.956 1.00 88.25 180 LYS A N 1
ATOM 1505 C CA . LYS A 1 180 ? 9.423 6.487 -10.283 1.00 88.25 180 LYS A CA 1
ATOM 1506 C C . LYS A 1 180 ? 10.823 6.210 -9.725 1.00 88.25 180 LYS A C 1
ATOM 1508 O O . LYS A 1 180 ? 11.714 7.047 -9.881 1.00 88.25 180 LYS A O 1
ATOM 1513 N N . TRP A 1 181 ? 11.030 5.049 -9.102 1.00 87.69 181 TRP A N 1
ATOM 1514 C CA . TRP A 1 181 ? 12.335 4.628 -8.586 1.00 87.69 181 TRP A CA 1
ATOM 1515 C C . TRP A 1 181 ? 13.381 4.509 -9.706 1.00 87.69 181 TRP A C 1
ATOM 1517 O O . TRP A 1 181 ? 14.443 5.124 -9.610 1.00 87.69 181 TRP A O 1
ATOM 1527 N N . LEU A 1 182 ? 13.064 3.826 -10.812 1.00 87.62 182 LEU A N 1
ATOM 1528 C CA . LEU A 1 182 ? 13.957 3.706 -11.972 1.00 87.62 182 LEU A CA 1
ATOM 1529 C C . LEU A 1 182 ? 14.311 5.076 -12.565 1.00 87.62 182 LEU A C 1
ATOM 1531 O O . LEU A 1 182 ? 15.479 5.355 -12.829 1.00 87.62 182 LEU A O 1
ATOM 1535 N N . LYS A 1 183 ? 13.326 5.971 -12.703 1.00 86.44 183 LYS A N 1
ATOM 1536 C CA . LYS A 1 183 ? 13.532 7.337 -13.211 1.00 86.44 183 LYS A CA 1
ATOM 1537 C C . LYS A 1 183 ? 14.495 8.164 -12.350 1.00 86.44 183 LYS A C 1
ATOM 1539 O O . LYS A 1 183 ? 15.174 9.055 -12.865 1.00 86.44 183 LYS A O 1
ATOM 1544 N N . LYS A 1 184 ? 14.565 7.885 -11.043 1.00 82.44 184 LYS A N 1
ATOM 1545 C CA . LYS A 1 184 ? 15.504 8.522 -10.102 1.00 82.44 184 LYS A CA 1
ATOM 1546 C C . LYS A 1 184 ? 16.933 8.002 -10.262 1.00 82.44 184 LYS A C 1
ATOM 1548 O O . LYS A 1 184 ? 17.874 8.749 -10.017 1.00 82.44 184 LYS A O 1
ATOM 1553 N N . LEU A 1 185 ? 17.104 6.742 -10.663 1.00 78.06 185 LEU A N 1
ATOM 1554 C CA . LEU A 1 185 ? 18.427 6.165 -10.923 1.00 78.06 185 LEU A CA 1
ATOM 1555 C C . LEU A 1 185 ? 19.071 6.727 -12.200 1.00 78.06 185 LEU A C 1
ATOM 1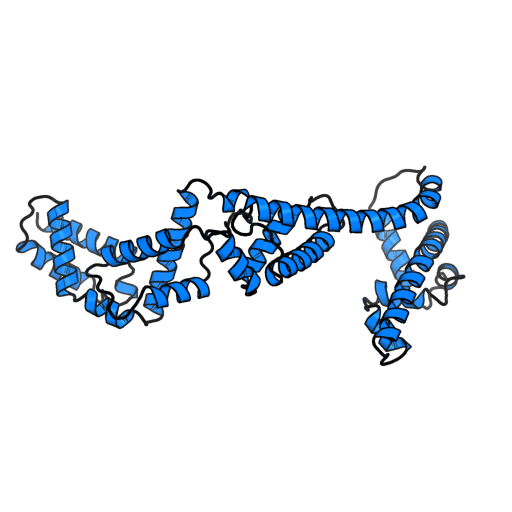557 O O . LEU A 1 185 ? 20.287 6.641 -12.362 1.00 78.06 185 LEU A O 1
ATOM 1561 N N . ILE A 1 186 ? 18.269 7.303 -13.097 1.00 76.56 186 ILE A N 1
ATOM 1562 C CA . ILE A 1 186 ? 18.732 7.924 -14.338 1.00 76.56 186 ILE A CA 1
ATOM 1563 C C . ILE A 1 186 ? 19.099 9.387 -14.075 1.00 76.56 186 ILE A C 1
ATOM 1565 O O . ILE A 1 186 ? 18.329 10.149 -13.484 1.00 76.56 186 ILE A O 1
ATOM 1569 N N . ARG A 1 187 ? 20.279 9.781 -14.560 1.00 70.25 187 ARG A N 1
ATOM 1570 C CA . ARG A 1 187 ? 20.799 11.151 -14.494 1.00 70.25 187 ARG A CA 1
ATOM 1571 C C . ARG A 1 187 ? 19.811 12.170 -15.074 1.00 70.25 187 ARG A C 1
ATOM 1573 O O . ARG A 1 187 ? 19.220 11.932 -16.124 1.00 70.25 187 ARG A O 1
ATOM 1580 N N . GLN A 1 188 ? 19.641 13.296 -14.383 1.00 72.69 188 GLN A N 1
ATOM 1581 C CA . GLN A 1 188 ? 18.661 14.329 -14.742 1.00 72.69 188 GLN A CA 1
ATOM 1582 C C . GLN A 1 188 ? 19.090 15.190 -15.932 1.00 72.69 188 GLN A C 1
ATOM 1584 O O . GLN A 1 188 ? 18.237 15.672 -16.662 1.00 72.69 188 GLN A O 1
ATOM 1589 N N . ASP A 1 189 ? 20.394 15.343 -16.143 1.00 64.38 189 ASP A N 1
ATOM 1590 C CA . ASP A 1 189 ? 21.001 16.186 -17.175 1.00 64.38 189 ASP A CA 1
ATOM 1591 C C . ASP A 1 189 ? 21.020 15.545 -18.575 1.00 64.38 189 ASP A C 1
ATOM 1593 O O . ASP A 1 189 ? 21.608 16.089 -19.505 1.00 64.38 189 ASP A O 1
ATOM 1597 N N . LEU A 1 190 ? 20.398 14.374 -18.739 1.00 62.31 190 LEU A N 1
ATOM 1598 C CA . LEU A 1 190 ? 20.352 13.666 -20.014 1.00 62.31 190 LEU A CA 1
ATOM 1599 C C . LEU A 1 190 ? 19.155 14.132 -20.861 1.00 62.31 190 LEU A C 1
ATOM 1601 O O . LEU A 1 190 ? 18.020 13.961 -20.420 1.00 62.31 190 LEU A O 1
ATOM 1605 N N . PRO A 1 191 ? 19.371 14.610 -22.102 1.00 65.81 191 PRO A N 1
ATOM 1606 C CA . PRO A 1 191 ? 18.276 14.980 -23.005 1.00 65.81 191 PRO A CA 1
ATOM 1607 C C . PRO A 1 191 ? 17.332 13.806 -23.315 1.00 65.81 191 PRO A C 1
ATOM 1609 O O . PRO A 1 191 ? 16.125 13.972 -23.413 1.00 65.81 191 PRO A O 1
ATOM 1612 N N . GLU A 1 192 ? 17.885 12.593 -23.397 1.00 72.75 192 GLU A N 1
ATOM 1613 C CA . GLU A 1 192 ? 17.185 11.338 -23.730 1.00 72.75 192 GLU A CA 1
ATOM 1614 C C . GLU A 1 192 ? 16.627 10.629 -22.484 1.00 72.75 192 GLU A C 1
ATOM 1616 O O . GLU A 1 192 ? 16.349 9.429 -22.495 1.00 72.75 192 GLU A O 1
ATOM 1621 N N . ARG A 1 193 ? 16.540 11.331 -21.349 1.00 77.12 193 ARG A N 1
ATOM 1622 C CA . ARG A 1 193 ? 16.200 10.728 -20.056 1.00 77.12 193 ARG A CA 1
ATOM 1623 C C . ARG A 1 193 ? 14.868 9.988 -20.074 1.00 77.12 193 ARG A C 1
ATOM 1625 O O . ARG A 1 193 ? 14.774 8.930 -19.456 1.00 77.12 193 ARG A O 1
ATOM 1632 N N . GLU A 1 194 ? 13.859 10.547 -20.734 1.00 84.31 194 GLU A N 1
ATOM 1633 C CA . GLU A 1 194 ? 12.527 9.940 -20.813 1.00 84.31 194 GLU A CA 1
ATOM 1634 C C . GLU A 1 194 ? 12.541 8.658 -21.654 1.00 84.31 194 GLU A C 1
ATOM 1636 O O . GLU A 1 194 ? 11.984 7.649 -21.225 1.00 84.31 194 GLU A O 1
ATOM 1641 N N . ASP A 1 195 ? 13.268 8.643 -22.772 1.00 81.25 195 ASP A N 1
ATOM 1642 C CA . ASP A 1 195 ? 13.405 7.454 -23.623 1.00 81.25 195 ASP A CA 1
ATOM 1643 C C . ASP A 1 195 ? 14.162 6.337 -22.896 1.00 81.25 195 ASP A C 1
ATOM 1645 O O . ASP A 1 195 ? 13.697 5.197 -22.815 1.00 81.25 195 ASP A O 1
ATOM 1649 N N . ILE A 1 196 ? 15.296 6.676 -22.266 1.00 77.12 196 ILE A N 1
ATOM 1650 C CA . ILE A 1 196 ? 16.072 5.733 -21.450 1.00 77.12 196 ILE A CA 1
ATOM 1651 C C . ILE A 1 196 ? 15.212 5.201 -20.300 1.00 77.12 196 ILE A C 1
ATOM 1653 O O . ILE A 1 196 ? 15.283 4.012 -19.983 1.00 77.12 196 ILE A O 1
ATOM 1657 N N . HIS A 1 197 ? 14.397 6.051 -19.670 1.00 88.62 197 HIS A N 1
ATOM 1658 C CA . HIS A 1 197 ? 13.481 5.644 -18.605 1.00 88.62 197 HIS A CA 1
ATOM 1659 C C . HIS A 1 197 ? 12.426 4.664 -19.106 1.00 88.62 197 HIS A C 1
ATOM 1661 O O . HIS A 1 197 ? 12.272 3.601 -18.501 1.00 88.62 197 HIS A O 1
ATOM 1667 N N . HIS A 1 198 ? 11.755 4.978 -20.211 1.00 89.06 198 HIS A N 1
ATOM 1668 C CA . HIS A 1 198 ? 10.718 4.132 -20.788 1.00 89.06 198 HIS A CA 1
ATOM 1669 C C . HIS A 1 198 ? 11.267 2.757 -21.193 1.00 89.06 198 HIS A C 1
ATOM 1671 O O . HIS A 1 198 ? 10.734 1.723 -20.783 1.00 89.06 198 HIS A O 1
ATOM 1677 N N . GLU A 1 199 ? 12.392 2.726 -21.913 1.00 87.94 199 GLU A N 1
ATOM 1678 C CA . GLU A 1 199 ? 13.035 1.474 -22.318 1.00 87.94 199 GLU A CA 1
ATOM 1679 C C . GLU A 1 199 ? 13.556 0.664 -21.125 1.00 87.94 199 GLU A C 1
ATOM 1681 O O . GLU A 1 199 ? 13.441 -0.566 -21.105 1.00 87.94 199 GLU A O 1
ATOM 1686 N N . THR A 1 200 ? 14.111 1.339 -20.114 1.00 88.19 200 THR A N 1
ATOM 1687 C CA . THR A 1 200 ? 14.557 0.691 -18.873 1.00 88.19 200 THR A CA 1
ATOM 1688 C C . THR A 1 200 ? 13.378 0.056 -18.152 1.00 88.19 200 THR A C 1
ATOM 1690 O O . THR A 1 200 ? 13.480 -1.091 -17.721 1.00 88.19 200 THR A O 1
ATOM 1693 N N . TYR A 1 201 ? 12.262 0.777 -18.026 1.00 92.31 201 TYR A N 1
ATOM 1694 C CA . TYR A 1 201 ? 11.059 0.271 -17.377 1.00 92.31 201 TYR A CA 1
ATOM 1695 C C . TYR A 1 201 ? 10.549 -0.993 -18.076 1.00 92.31 201 TYR A C 1
ATOM 1697 O O . TYR A 1 201 ? 10.359 -2.011 -17.413 1.00 92.31 201 TYR A O 1
ATOM 1705 N N . ILE A 1 202 ? 10.424 -0.979 -19.408 1.00 90.31 202 ILE A N 1
ATOM 1706 C CA . ILE A 1 202 ? 9.999 -2.156 -20.183 1.00 90.31 202 ILE A CA 1
ATOM 1707 C C . ILE A 1 202 ? 10.942 -3.341 -19.942 1.00 90.31 202 ILE A C 1
ATOM 1709 O O . ILE A 1 202 ? 10.490 -4.427 -19.571 1.00 90.31 202 ILE A O 1
ATOM 1713 N N . ALA A 1 203 ? 12.252 -3.136 -20.100 1.00 89.94 203 ALA A N 1
ATOM 1714 C CA . ALA A 1 203 ? 13.244 -4.196 -19.934 1.00 89.94 203 ALA A CA 1
ATOM 1715 C C . ALA A 1 203 ? 13.253 -4.771 -18.507 1.00 89.94 203 ALA A C 1
ATOM 1717 O O . ALA A 1 203 ? 13.404 -5.980 -18.319 1.00 89.94 203 ALA A O 1
ATOM 1718 N N . PHE A 1 204 ? 13.059 -3.916 -17.503 1.00 92.38 204 PHE A N 1
ATOM 1719 C CA . PHE A 1 204 ? 13.007 -4.317 -16.103 1.00 92.38 204 PHE A CA 1
ATOM 1720 C C . PHE A 1 204 ? 11.744 -5.132 -15.790 1.00 92.38 204 PHE A C 1
ATOM 1722 O O . PHE A 1 204 ? 11.842 -6.205 -15.196 1.00 92.38 204 PHE A O 1
ATOM 1729 N N . ILE A 1 205 ? 10.568 -4.697 -16.259 1.00 92.56 205 ILE A N 1
ATOM 1730 C CA . ILE A 1 205 ? 9.314 -5.454 -16.111 1.00 92.56 205 ILE A CA 1
ATOM 1731 C C . ILE A 1 205 ? 9.400 -6.810 -16.821 1.00 92.56 205 ILE A C 1
ATOM 1733 O O . ILE A 1 205 ? 8.976 -7.827 -16.270 1.00 92.56 205 ILE A O 1
ATOM 1737 N N . GLU A 1 206 ? 9.982 -6.865 -18.020 1.00 91.75 206 GLU A N 1
ATOM 1738 C CA . GLU A 1 206 ? 10.218 -8.135 -18.707 1.00 91.75 206 GLU A CA 1
ATOM 1739 C C . GLU A 1 206 ? 11.146 -9.068 -17.926 1.00 91.75 206 GLU A C 1
ATOM 1741 O O . GLU A 1 206 ? 10.912 -10.278 -17.896 1.00 91.75 206 GLU A O 1
ATOM 1746 N N . ALA A 1 207 ? 12.195 -8.530 -17.300 1.00 92.69 207 ALA A N 1
ATOM 1747 C CA . ALA A 1 207 ? 13.114 -9.314 -16.485 1.00 92.69 207 ALA A CA 1
ATOM 1748 C C . ALA A 1 207 ? 12.417 -9.918 -15.259 1.00 92.69 207 ALA A C 1
ATOM 1750 O O . ALA A 1 207 ? 12.640 -11.094 -14.966 1.00 92.69 207 ALA A O 1
ATOM 1751 N N . ILE A 1 208 ? 11.531 -9.160 -14.606 1.00 92.44 208 ILE A N 1
ATOM 1752 C CA . ILE A 1 208 ? 10.693 -9.650 -13.503 1.00 92.44 208 ILE A CA 1
ATOM 1753 C C . ILE A 1 208 ? 9.772 -10.772 -13.995 1.00 92.44 208 ILE A C 1
ATOM 1755 O O . ILE A 1 208 ? 9.780 -11.867 -13.439 1.00 92.44 208 ILE A O 1
ATOM 1759 N N . LYS A 1 209 ? 9.026 -10.546 -15.086 1.00 90.75 209 LYS A N 1
ATOM 1760 C CA . LYS A 1 209 ? 8.087 -11.541 -15.636 1.00 90.75 209 LYS A CA 1
ATOM 1761 C C . LYS A 1 209 ? 8.771 -12.842 -16.059 1.00 90.75 209 LYS A C 1
ATOM 1763 O O . LYS A 1 209 ? 8.183 -13.911 -15.930 1.00 90.75 209 LYS A O 1
ATOM 1768 N N . LYS A 1 210 ? 10.007 -12.755 -16.555 1.00 91.06 210 LYS A N 1
ATOM 1769 C CA . LYS A 1 210 ? 10.817 -13.900 -17.001 1.00 91.06 210 LYS A CA 1
ATOM 1770 C C . LYS A 1 210 ? 11.703 -14.488 -15.889 1.00 91.06 210 LYS A C 1
ATOM 1772 O O . LYS A 1 210 ? 12.547 -15.319 -16.205 1.00 91.06 210 LYS A O 1
ATOM 1777 N N . ASN A 1 211 ? 11.548 -14.055 -14.630 1.00 87.44 211 ASN A N 1
ATOM 1778 C CA . ASN A 1 211 ? 12.356 -14.473 -13.474 1.00 87.44 211 ASN A CA 1
ATOM 1779 C C . ASN A 1 211 ? 13.879 -14.411 -13.735 1.00 87.44 211 ASN A C 1
ATOM 1781 O O . ASN A 1 211 ? 14.619 -15.336 -13.419 1.00 87.44 211 ASN A O 1
ATOM 1785 N N . ARG A 1 212 ? 14.359 -13.328 -14.361 1.00 88.31 212 ARG A N 1
ATOM 1786 C CA . ARG A 1 212 ? 15.778 -13.154 -14.747 1.00 88.31 212 ARG A CA 1
ATOM 1787 C C . ARG A 1 212 ? 16.649 -12.503 -13.667 1.00 88.31 212 ARG A C 1
ATOM 1789 O O . ARG A 1 212 ? 17.841 -12.300 -13.890 1.00 88.31 212 ARG A O 1
ATOM 1796 N N . LEU A 1 213 ? 16.059 -12.126 -12.536 1.00 87.06 213 LEU A N 1
ATOM 1797 C CA . LEU A 1 213 ? 16.767 -11.549 -11.394 1.00 87.06 213 LEU A CA 1
ATOM 1798 C C . LEU A 1 213 ? 17.422 -12.685 -10.598 1.00 87.06 213 LEU A C 1
ATOM 1800 O O . LEU A 1 213 ? 16.726 -13.591 -10.159 1.00 87.06 213 LEU A O 1
ATOM 1804 N N . ALA A 1 214 ? 18.746 -12.645 -10.430 1.00 76.25 214 ALA A N 1
ATOM 1805 C CA . ALA A 1 214 ? 19.507 -13.746 -9.827 1.00 76.25 214 ALA A CA 1
ATOM 1806 C C . ALA A 1 214 ? 19.346 -13.867 -8.298 1.00 76.25 214 ALA A C 1
ATOM 1808 O O . ALA A 1 214 ? 19.476 -14.965 -7.773 1.00 76.25 214 ALA A O 1
ATOM 1809 N N . ALA A 1 215 ? 19.078 -12.756 -7.605 1.00 82.56 215 ALA A N 1
ATOM 1810 C CA . ALA A 1 215 ? 18.847 -12.709 -6.155 1.00 82.56 215 ALA A CA 1
ATOM 1811 C C . ALA A 1 215 ? 17.731 -11.688 -5.837 1.00 82.56 215 ALA A C 1
ATOM 1813 O O . ALA A 1 215 ? 18.027 -10.572 -5.398 1.00 82.56 215 ALA A O 1
ATOM 1814 N N . PRO A 1 216 ? 16.461 -11.993 -6.176 1.0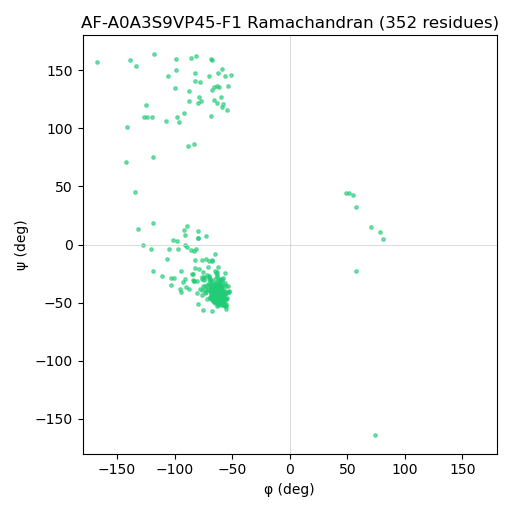0 82.19 216 PRO A N 1
ATOM 1815 C CA . PRO A 1 216 ? 15.317 -11.089 -5.999 1.00 82.19 216 PRO A CA 1
ATOM 1816 C C . PRO A 1 216 ? 14.962 -10.823 -4.528 1.00 82.19 216 PRO A C 1
ATOM 1818 O O . PRO A 1 216 ? 14.216 -9.898 -4.232 1.00 82.19 216 PRO A O 1
ATOM 1821 N N . GLU A 1 217 ? 15.488 -11.604 -3.595 1.00 85.00 217 GLU A N 1
ATOM 1822 C CA . GLU A 1 217 ? 15.378 -11.372 -2.159 1.00 85.00 217 GLU A CA 1
ATOM 1823 C C . GLU A 1 217 ? 16.291 -10.232 -1.681 1.00 85.00 217 GLU A C 1
ATOM 1825 O O . GLU A 1 217 ? 15.939 -9.519 -0.743 1.00 85.00 217 GLU A O 1
ATOM 1830 N N . GLN A 1 218 ? 17.419 -9.992 -2.363 1.00 84.44 218 GLN A N 1
ATOM 1831 C CA . GLN A 1 218 ? 18.399 -8.976 -1.975 1.00 84.44 218 GLN A CA 1
ATOM 1832 C C . GLN A 1 218 ? 18.124 -7.623 -2.658 1.00 84.44 218 GLN A C 1
ATOM 1834 O O . GLN A 1 218 ? 18.345 -7.488 -3.870 1.00 84.44 218 GLN A O 1
ATOM 1839 N N . PRO A 1 219 ? 17.742 -6.565 -1.910 1.00 84.56 219 PRO A N 1
ATOM 1840 C CA . PRO A 1 219 ? 17.397 -5.272 -2.506 1.00 84.56 219 PRO A CA 1
ATOM 1841 C C . PRO A 1 219 ? 18.538 -4.644 -3.325 1.00 84.56 219 PRO A C 1
ATOM 1843 O O . PRO A 1 219 ? 18.321 -4.046 -4.384 1.00 84.56 219 PRO A O 1
ATOM 1846 N N . LEU A 1 220 ? 19.780 -4.813 -2.860 1.00 80.06 220 LEU A N 1
ATOM 1847 C CA . LEU A 1 220 ? 20.980 -4.333 -3.547 1.00 80.06 220 LEU A CA 1
ATOM 1848 C C . LEU A 1 220 ? 21.185 -5.018 -4.907 1.00 80.06 220 LEU A C 1
ATOM 1850 O O . LEU A 1 220 ? 21.557 -4.356 -5.877 1.00 80.06 220 LEU A O 1
ATOM 1854 N N . SER A 1 221 ? 20.916 -6.323 -4.999 1.00 81.75 221 SER A N 1
ATOM 1855 C CA . SER A 1 221 ? 21.027 -7.078 -6.253 1.00 81.75 221 SER A CA 1
ATOM 1856 C C . SER A 1 221 ? 20.040 -6.557 -7.298 1.00 81.75 221 SER A C 1
ATOM 1858 O O . SER A 1 221 ? 20.421 -6.288 -8.441 1.00 81.75 221 SER A O 1
ATOM 1860 N N . ILE A 1 222 ? 18.798 -6.289 -6.884 1.00 86.12 222 ILE A N 1
ATOM 1861 C CA . ILE A 1 222 ? 17.764 -5.697 -7.743 1.00 86.12 222 ILE A CA 1
ATOM 1862 C C . ILE A 1 222 ? 18.199 -4.321 -8.256 1.00 86.12 222 ILE A C 1
ATOM 1864 O O . ILE A 1 222 ? 18.111 -4.042 -9.456 1.00 86.12 222 ILE A O 1
ATOM 1868 N N . ARG A 1 223 ? 18.719 -3.464 -7.368 1.00 83.50 223 ARG A N 1
ATOM 1869 C CA . ARG A 1 223 ? 19.247 -2.149 -7.751 1.00 83.50 223 ARG A CA 1
ATOM 1870 C C . ARG A 1 223 ? 20.400 -2.271 -8.745 1.00 83.50 223 ARG A C 1
ATOM 1872 O O . ARG A 1 223 ? 20.418 -1.553 -9.743 1.00 83.50 223 ARG A O 1
ATOM 1879 N N . ASN A 1 224 ? 21.350 -3.169 -8.500 1.00 78.56 224 ASN A N 1
ATOM 1880 C CA . ASN A 1 224 ? 22.492 -3.381 -9.387 1.00 78.56 224 ASN A CA 1
ATOM 1881 C C . ASN A 1 224 ? 22.051 -3.874 -10.769 1.00 78.56 224 ASN A C 1
ATOM 1883 O O . ASN A 1 224 ? 22.574 -3.408 -11.782 1.00 78.56 224 ASN A O 1
ATOM 1887 N N . TYR A 1 225 ? 21.045 -4.748 -10.819 1.00 84.25 225 TYR A N 1
ATOM 1888 C CA . TYR A 1 225 ? 20.447 -5.203 -12.069 1.00 84.25 225 TYR A CA 1
ATOM 1889 C C . TYR A 1 225 ? 19.786 -4.051 -12.840 1.00 84.25 225 TYR A C 1
ATOM 1891 O O . TYR A 1 225 ? 20.053 -3.868 -14.029 1.00 84.25 225 TYR A O 1
ATOM 1899 N N . ALA A 1 226 ? 18.992 -3.218 -12.157 1.00 83.00 226 ALA A N 1
ATOM 1900 C CA . ALA A 1 226 ? 18.389 -2.022 -12.746 1.00 83.00 226 ALA A CA 1
ATOM 1901 C C . ALA A 1 226 ? 19.449 -1.048 -13.287 1.00 83.00 226 ALA A C 1
ATOM 1903 O O . ALA A 1 226 ? 19.341 -0.581 -14.419 1.00 83.00 226 ALA A O 1
ATOM 1904 N N . ILE A 1 227 ? 20.519 -0.797 -12.523 1.00 76.38 227 ILE A N 1
ATOM 1905 C CA . ILE A 1 227 ? 21.658 0.021 -12.966 1.00 76.38 227 ILE A CA 1
ATOM 1906 C C . ILE A 1 227 ? 22.325 -0.591 -14.203 1.00 76.38 227 ILE A C 1
ATOM 1908 O O . ILE A 1 227 ? 22.714 0.145 -15.107 1.00 76.38 227 ILE A O 1
ATOM 1912 N N . GLY A 1 228 ? 22.454 -1.918 -14.271 1.00 69.56 228 GLY A N 1
ATOM 1913 C CA . GLY A 1 228 ? 22.968 -2.622 -15.446 1.00 69.56 228 GLY A CA 1
ATOM 1914 C C . GLY A 1 228 ? 22.127 -2.364 -16.698 1.00 69.56 228 GLY A C 1
ATOM 1915 O O . GLY A 1 228 ? 22.678 -2.006 -17.738 1.00 69.56 228 GLY A O 1
ATOM 1916 N N . ILE A 1 229 ? 20.796 -2.460 -16.586 1.00 80.62 229 ILE A N 1
ATOM 1917 C CA . ILE A 1 229 ? 19.873 -2.120 -17.682 1.00 80.62 229 ILE A CA 1
ATOM 1918 C C . ILE A 1 229 ? 20.042 -0.655 -18.087 1.00 80.62 229 ILE A C 1
ATOM 1920 O O . ILE A 1 229 ? 20.254 -0.383 -19.265 1.00 80.62 229 ILE A O 1
ATOM 1924 N N . ILE A 1 230 ? 20.020 0.274 -17.126 1.00 77.31 230 ILE A N 1
ATOM 1925 C CA . ILE A 1 230 ? 20.171 1.712 -17.390 1.00 77.31 230 ILE A CA 1
ATOM 1926 C C . ILE A 1 230 ? 21.490 1.994 -18.110 1.00 77.31 230 ILE A C 1
ATOM 1928 O O . ILE A 1 230 ? 21.505 2.732 -19.088 1.00 77.31 230 ILE A O 1
ATOM 1932 N N . LYS A 1 231 ? 22.602 1.393 -17.667 1.00 68.50 231 LYS A N 1
ATOM 1933 C CA . LYS A 1 231 ? 23.910 1.533 -18.322 1.00 68.50 231 LYS A CA 1
ATOM 1934 C C . LYS A 1 231 ? 23.876 1.013 -19.754 1.00 68.50 231 LYS A C 1
ATOM 1936 O O . LYS A 1 231 ? 24.392 1.686 -20.638 1.00 68.50 231 LYS A O 1
ATOM 1941 N N . ASN A 1 232 ? 23.262 -0.143 -19.998 1.00 72.44 232 ASN A N 1
ATOM 1942 C CA . ASN A 1 232 ? 23.136 -0.690 -21.348 1.00 72.44 232 ASN A CA 1
ATOM 1943 C C . ASN A 1 232 ? 22.292 0.222 -22.243 1.00 72.44 232 ASN A C 1
ATOM 1945 O O . ASN A 1 232 ? 22.735 0.549 -23.339 1.00 72.44 232 ASN A O 1
ATOM 1949 N N . LYS A 1 233 ? 21.148 0.712 -21.751 1.00 80.25 233 LYS A N 1
ATOM 1950 C CA . LYS A 1 233 ? 20.278 1.651 -22.476 1.00 80.25 233 LYS A CA 1
ATOM 1951 C C . LYS A 1 233 ? 20.941 2.994 -22.735 1.00 80.25 233 LYS A C 1
ATOM 1953 O O . LYS A 1 233 ? 20.899 3.501 -23.850 1.00 80.25 233 LYS A O 1
ATOM 1958 N N . PHE A 1 234 ? 21.667 3.513 -21.754 1.00 65.31 234 PHE A N 1
ATOM 1959 C CA . PHE A 1 234 ? 22.502 4.691 -21.928 1.00 65.31 234 PHE A CA 1
ATOM 1960 C C . PHE A 1 234 ? 23.598 4.466 -22.975 1.00 65.31 234 PHE A C 1
ATOM 1962 O O . PHE A 1 234 ? 23.797 5.323 -23.823 1.00 65.31 234 PHE A O 1
ATOM 1969 N N . MET A 1 235 ? 24.299 3.327 -22.955 1.00 62.09 235 MET A N 1
ATOM 1970 C CA . MET A 1 235 ? 25.346 3.014 -23.933 1.00 62.09 235 MET A CA 1
ATOM 1971 C C . MET A 1 235 ? 24.785 2.741 -25.330 1.00 62.09 235 MET A C 1
ATOM 1973 O O . MET A 1 235 ? 25.451 3.064 -26.306 1.00 62.09 235 MET A O 1
ATOM 1977 N N . GLU A 1 236 ? 23.592 2.161 -25.453 1.00 70.31 236 GLU A N 1
ATOM 1978 C CA . GLU A 1 236 ? 22.862 2.032 -26.718 1.00 70.31 236 GLU A CA 1
ATOM 1979 C C . GLU A 1 236 ? 22.524 3.412 -27.275 1.00 70.31 236 GLU A C 1
ATOM 1981 O O . GLU A 1 236 ? 22.906 3.711 -28.405 1.00 70.31 236 GLU A O 1
ATOM 1986 N N . SER A 1 237 ? 21.925 4.276 -26.456 1.00 65.12 237 SER A N 1
ATOM 1987 C CA . SER A 1 237 ? 21.607 5.657 -26.823 1.00 65.12 237 SER A CA 1
ATOM 1988 C C . SER A 1 237 ? 22.866 6.462 -27.163 1.00 65.12 237 SER A C 1
ATOM 1990 O O . SER A 1 237 ? 22.946 7.129 -28.190 1.00 65.12 237 SER A O 1
ATOM 1992 N N . TYR A 1 238 ? 23.930 6.308 -26.370 1.00 54.97 238 TYR A N 1
ATOM 1993 C CA . TYR A 1 238 ? 25.229 6.924 -26.618 1.00 54.97 238 TYR A CA 1
ATOM 1994 C C . TYR A 1 238 ? 25.920 6.353 -27.856 1.00 54.97 238 TYR A C 1
ATOM 1996 O O . TYR A 1 238 ? 26.618 7.092 -28.527 1.00 54.97 238 TYR A O 1
ATOM 2004 N N . ARG A 1 239 ? 25.769 5.068 -28.198 1.00 58.53 239 ARG A N 1
ATOM 2005 C CA . ARG A 1 239 ? 26.307 4.489 -29.443 1.00 58.53 239 ARG A CA 1
ATOM 2006 C C . ARG A 1 239 ? 25.503 4.942 -30.645 1.00 58.53 239 ARG A C 1
ATOM 2008 O O . ARG A 1 239 ? 26.106 5.202 -31.676 1.00 58.53 239 ARG A O 1
ATOM 2015 N N . GLN A 1 240 ? 24.184 5.051 -30.531 1.00 60.12 240 GLN A N 1
ATOM 2016 C CA . GLN A 1 240 ? 23.339 5.648 -31.561 1.00 60.12 240 GLN A CA 1
ATOM 2017 C C . GLN A 1 240 ? 23.767 7.095 -31.794 1.00 60.12 240 GLN A C 1
ATOM 2019 O O . GLN A 1 240 ? 24.090 7.438 -32.929 1.00 60.12 240 GLN A O 1
ATOM 2024 N N . ARG A 1 241 ? 23.947 7.874 -30.718 1.00 52.56 241 ARG A N 1
ATOM 2025 C CA . ARG A 1 241 ? 24.594 9.187 -30.762 1.00 52.56 241 ARG A CA 1
ATOM 2026 C C . ARG A 1 241 ? 25.986 9.117 -31.353 1.00 52.56 241 ARG A C 1
ATOM 2028 O O . ARG A 1 241 ? 26.213 9.802 -32.312 1.00 52.56 241 ARG A O 1
ATOM 2035 N N . LYS A 1 242 ? 26.905 8.268 -30.902 1.00 40.84 242 LYS A N 1
ATOM 2036 C CA . LYS A 1 242 ? 28.278 8.170 -31.425 1.00 40.84 242 LYS A CA 1
ATOM 2037 C C . LYS A 1 242 ? 28.325 7.731 -32.889 1.00 40.84 242 LYS A C 1
ATOM 2039 O O . LYS A 1 242 ? 29.259 8.065 -33.593 1.00 40.84 242 LYS A O 1
ATOM 2044 N N . THR A 1 243 ? 27.339 6.980 -33.365 1.00 42.81 243 THR A N 1
ATOM 2045 C CA . THR A 1 243 ? 27.214 6.575 -34.773 1.00 42.81 243 THR A CA 1
ATOM 2046 C C . THR A 1 243 ? 26.617 7.703 -35.621 1.00 42.81 243 THR A C 1
ATOM 2048 O O . THR A 1 243 ? 26.967 7.824 -36.794 1.00 42.81 243 THR A O 1
ATOM 2051 N N . LEU A 1 244 ? 25.752 8.535 -35.028 1.00 40.16 244 LEU A N 1
ATOM 2052 C CA . LEU A 1 244 ? 25.308 9.820 -35.577 1.00 40.16 244 LEU A CA 1
ATOM 2053 C C . LEU A 1 244 ? 26.487 10.811 -35.595 1.00 40.16 244 LEU A C 1
ATOM 2055 O O . LEU A 1 244 ? 26.946 11.181 -36.661 1.00 40.16 244 LEU A O 1
ATOM 2059 N N . VAL A 1 245 ? 27.098 11.063 -34.444 1.00 34.59 245 VAL A N 1
ATOM 2060 C CA . VAL A 1 245 ? 28.283 11.873 -34.150 1.00 34.59 245 VAL A CA 1
ATOM 2061 C C . VAL A 1 245 ? 29.532 11.424 -34.921 1.00 34.59 245 VAL A C 1
ATOM 2063 O O . VAL A 1 245 ? 30.236 12.288 -35.370 1.00 34.59 245 VAL A O 1
ATOM 2066 N N . LEU A 1 246 ? 29.823 10.156 -35.234 1.00 30.58 246 LEU A N 1
ATOM 2067 C CA . LEU A 1 246 ? 30.956 9.806 -36.131 1.00 30.58 246 LEU A CA 1
ATOM 2068 C C . LEU A 1 246 ? 30.651 10.080 -37.613 1.00 30.58 246 LEU A C 1
ATOM 2070 O O . LEU A 1 246 ? 31.569 10.238 -38.417 1.00 30.58 246 LEU A O 1
ATOM 2074 N N . LYS A 1 247 ? 29.369 10.116 -37.994 1.00 36.31 247 LYS A N 1
ATOM 2075 C CA . LYS A 1 247 ? 28.934 10.573 -39.322 1.00 36.31 247 LYS A CA 1
ATOM 2076 C C . LYS A 1 247 ? 28.804 12.096 -39.391 1.00 36.31 247 LYS A C 1
ATOM 2078 O O . LYS A 1 247 ? 28.951 12.647 -40.475 1.00 36.31 247 LYS A O 1
ATOM 2083 N N . GLU A 1 248 ? 28.567 12.745 -38.255 1.00 34.44 248 GLU A N 1
ATOM 2084 C CA . GLU A 1 248 ? 28.315 14.178 -38.120 1.00 34.44 248 GLU A CA 1
ATOM 2085 C C . GLU A 1 248 ? 29.562 14.966 -37.653 1.00 34.44 248 GLU A C 1
ATOM 2087 O O . GLU A 1 248 ? 29.714 16.095 -38.077 1.00 34.44 248 GLU A O 1
ATOM 2092 N N . GLU A 1 249 ? 30.517 14.408 -36.895 1.00 28.12 249 GLU A N 1
ATOM 2093 C CA . GLU A 1 249 ? 31.737 15.068 -36.361 1.00 28.12 249 GLU A CA 1
ATOM 2094 C C . GLU A 1 249 ? 32.728 15.415 -37.465 1.00 28.12 249 GLU A C 1
ATOM 2096 O O . GLU A 1 249 ? 33.295 16.501 -37.439 1.00 28.12 249 GLU A O 1
ATOM 2101 N N . ASN A 1 250 ? 32.890 14.568 -38.486 1.00 33.88 250 ASN A N 1
ATOM 2102 C CA . ASN A 1 250 ? 33.702 14.936 -39.654 1.00 33.88 250 ASN A CA 1
ATOM 2103 C C . ASN A 1 250 ? 33.071 16.075 -40.480 1.00 33.88 250 ASN A C 1
ATOM 2105 O O . ASN A 1 250 ? 33.754 16.642 -41.325 1.00 33.88 250 ASN A O 1
ATOM 2109 N N . GLN A 1 251 ? 31.793 16.411 -40.257 1.00 36.09 251 GLN A N 1
ATOM 2110 C CA . GLN A 1 251 ? 31.115 17.545 -40.898 1.00 36.09 251 GLN A CA 1
ATOM 2111 C C . GLN A 1 251 ? 30.970 18.753 -39.949 1.00 36.09 251 GLN A C 1
ATOM 2113 O O . GLN A 1 251 ? 31.110 19.889 -40.388 1.00 36.09 251 GLN A O 1
ATOM 2118 N N . LEU A 1 252 ? 30.764 18.526 -38.646 1.00 31.41 252 LEU A N 1
ATOM 2119 C CA . LEU A 1 252 ? 30.565 19.543 -37.608 1.00 31.41 252 LEU A CA 1
ATOM 2120 C C . LEU A 1 252 ? 31.872 20.116 -37.052 1.00 31.41 252 LEU A C 1
ATOM 2122 O O . LEU A 1 252 ? 31.883 21.290 -36.710 1.00 31.41 252 LEU A O 1
ATOM 2126 N N . ILE A 1 253 ? 32.983 19.366 -37.006 1.00 33.41 253 ILE A N 1
ATOM 2127 C CA . ILE A 1 253 ? 34.299 19.918 -36.612 1.00 33.41 253 ILE A CA 1
ATOM 2128 C C . ILE A 1 253 ? 34.756 21.003 -37.605 1.00 33.41 253 ILE A C 1
ATOM 2130 O O . ILE A 1 253 ? 35.466 21.926 -37.227 1.00 33.41 253 ILE A O 1
ATOM 2134 N N . THR A 1 254 ? 34.299 20.949 -38.860 1.00 37.31 254 THR A N 1
ATOM 2135 C CA . THR A 1 254 ? 34.552 21.992 -39.869 1.00 37.31 254 THR A CA 1
ATOM 2136 C C . THR A 1 254 ? 33.594 23.189 -39.755 1.00 37.31 254 THR A C 1
ATOM 2138 O O . THR A 1 254 ? 33.915 24.262 -40.254 1.00 37.31 254 THR A O 1
ATOM 2141 N N . LEU A 1 255 ? 32.437 23.032 -39.099 1.00 32.81 255 LEU A N 1
ATOM 2142 C CA . LEU A 1 255 ? 31.400 24.071 -38.981 1.00 32.81 255 LEU A CA 1
ATOM 2143 C C . LEU A 1 255 ? 31.370 24.769 -37.605 1.00 32.81 255 LEU A C 1
ATOM 2145 O O . LEU A 1 255 ? 31.000 25.934 -37.529 1.00 32.81 255 LEU A O 1
ATOM 2149 N N . LEU A 1 256 ? 31.775 24.098 -36.522 1.00 29.81 256 LEU A N 1
ATOM 2150 C CA . LEU A 1 256 ? 31.650 24.585 -35.136 1.00 29.81 256 LEU A CA 1
ATOM 2151 C C . LEU A 1 256 ? 32.864 25.360 -34.595 1.00 29.81 256 LEU A C 1
ATOM 2153 O O . LEU A 1 256 ? 32.908 25.667 -33.404 1.00 29.81 256 LEU A O 1
ATOM 2157 N N . ASP A 1 257 ? 33.806 25.763 -35.449 1.00 33.81 257 ASP A N 1
ATOM 2158 C CA . ASP A 1 257 ? 34.851 26.729 -35.070 1.00 33.81 257 ASP A CA 1
ATOM 2159 C C . ASP A 1 257 ? 34.306 28.174 -34.929 1.00 33.81 257 ASP A C 1
ATOM 2161 O O . ASP A 1 257 ? 35.054 29.124 -34.707 1.00 33.81 257 ASP A O 1
ATOM 2165 N N . GLN A 1 258 ? 32.982 28.368 -35.014 1.00 34.34 258 GLN A N 1
ATOM 2166 C CA . GLN A 1 258 ? 32.313 29.645 -34.752 1.00 34.34 258 GLN A CA 1
ATOM 2167 C C . GLN A 1 258 ? 31.200 29.466 -33.705 1.00 34.34 258 GLN A C 1
ATOM 2169 O O . GLN A 1 258 ? 30.175 28.834 -33.943 1.00 34.34 258 GLN A O 1
ATOM 2174 N N . LYS A 1 259 ? 31.432 30.008 -32.503 1.00 35.66 259 LYS A N 1
ATOM 2175 C CA . LYS A 1 259 ? 30.511 29.992 -31.351 1.00 35.66 259 LYS A CA 1
ATOM 2176 C C . LYS A 1 259 ? 29.458 31.105 -31.439 1.00 35.66 259 LYS A C 1
ATOM 2178 O O . LYS A 1 259 ? 29.849 32.248 -31.659 1.00 35.66 259 LYS A O 1
ATOM 2183 N N . ASN A 1 260 ? 28.203 30.822 -31.057 1.00 34.00 260 ASN A N 1
ATOM 2184 C CA . ASN A 1 260 ? 27.467 31.624 -30.055 1.00 34.00 260 ASN A CA 1
ATOM 2185 C C . ASN A 1 260 ? 26.160 30.950 -29.543 1.00 34.00 260 ASN A C 1
ATOM 2187 O O . ASN A 1 260 ? 25.645 30.064 -30.220 1.00 34.00 260 ASN A O 1
ATOM 2191 N N . PRO A 1 261 ? 25.660 31.321 -28.339 1.00 41.84 261 PRO A N 1
ATOM 2192 C CA . PRO A 1 261 ? 24.524 30.691 -27.648 1.00 41.84 261 PRO A CA 1
ATOM 2193 C C . PRO A 1 261 ? 23.136 31.229 -28.063 1.00 41.84 261 PRO A C 1
ATOM 2195 O O . PRO A 1 261 ? 23.020 32.330 -28.592 1.00 41.84 261 PRO A O 1
ATOM 2198 N N . GLU A 1 262 ? 22.102 30.428 -27.781 1.00 43.31 262 GLU A N 1
ATOM 2199 C CA . GLU A 1 262 ? 20.682 30.583 -28.154 1.00 43.31 262 GLU A CA 1
ATOM 2200 C C . GLU A 1 262 ? 20.033 31.898 -27.655 1.00 43.31 262 GLU A C 1
ATOM 2202 O O . GLU A 1 262 ? 19.954 32.149 -26.451 1.00 43.31 262 GLU A O 1
ATOM 2207 N N . THR A 1 263 ? 19.524 32.716 -28.586 1.00 49.44 263 THR A N 1
ATOM 2208 C CA . THR A 1 263 ? 18.759 33.962 -28.359 1.00 49.44 263 THR A CA 1
ATOM 2209 C C . THR A 1 263 ? 17.337 33.868 -28.933 1.00 49.44 263 THR A C 1
ATOM 2211 O O . THR A 1 263 ? 17.043 33.015 -29.760 1.00 49.44 263 THR A O 1
ATOM 2214 N N . GLU A 1 264 ? 16.432 34.762 -28.525 1.00 41.75 264 GLU A N 1
ATOM 2215 C CA . GLU A 1 264 ? 15.019 34.844 -28.964 1.00 41.75 264 GLU A CA 1
ATOM 2216 C C . GLU A 1 264 ? 14.845 34.985 -30.496 1.00 41.75 264 GLU A C 1
ATOM 2218 O O . GLU A 1 264 ? 13.863 34.531 -31.079 1.00 41.75 264 GLU A O 1
ATOM 2223 N N . GLU A 1 265 ? 15.868 35.512 -31.166 1.00 49.06 265 GLU A N 1
ATOM 2224 C CA . GLU A 1 265 ? 15.996 35.607 -32.624 1.00 49.06 265 GLU A CA 1
ATOM 2225 C C . GLU A 1 265 ? 16.050 34.219 -33.303 1.00 49.06 265 GLU A C 1
ATOM 2227 O O . GLU A 1 265 ? 15.445 34.011 -34.355 1.00 49.06 265 GLU A O 1
ATOM 2232 N N . TRP A 1 266 ? 16.660 33.232 -32.633 1.00 49.22 266 TRP A N 1
ATOM 2233 C CA . TRP A 1 266 ? 16.741 31.832 -33.068 1.00 49.22 266 TRP A CA 1
ATOM 2234 C C . TRP A 1 266 ? 15.367 31.141 -33.091 1.00 49.22 266 TRP A C 1
ATOM 2236 O O . TRP A 1 266 ? 15.101 30.287 -33.937 1.00 49.22 266 TRP A O 1
ATOM 2246 N N . LEU A 1 267 ? 14.457 31.514 -32.182 1.00 43.22 267 LEU A N 1
ATOM 2247 C CA . LEU A 1 267 ? 13.100 30.954 -32.129 1.00 43.22 267 LEU A CA 1
ATOM 2248 C C . LEU A 1 267 ? 12.229 31.471 -33.285 1.00 43.22 267 LEU A C 1
ATOM 2250 O O . LEU A 1 267 ? 11.529 30.685 -33.926 1.00 43.22 267 LEU A O 1
ATOM 2254 N N . VAL A 1 268 ? 12.334 32.763 -33.606 1.00 51.41 268 VAL A N 1
ATOM 2255 C CA . VAL A 1 268 ? 11.639 33.392 -34.746 1.00 51.41 268 VAL A CA 1
ATOM 2256 C C . VAL A 1 268 ? 12.133 32.819 -36.081 1.00 51.41 268 VAL A C 1
ATOM 2258 O O . VAL A 1 268 ? 11.361 32.622 -37.022 1.00 51.41 268 VAL A O 1
ATOM 2261 N N . GLU A 1 269 ? 13.422 32.501 -36.170 1.00 54.53 269 GLU A N 1
ATOM 2262 C CA . GLU A 1 269 ? 14.038 31.869 -37.335 1.00 54.53 269 GLU A CA 1
ATOM 2263 C C . GLU A 1 269 ? 13.517 30.438 -37.565 1.00 54.53 269 GLU A C 1
ATOM 2265 O O . GLU A 1 269 ? 13.159 30.071 -38.689 1.00 54.53 269 GLU A O 1
ATOM 2270 N N . LYS A 1 270 ? 13.361 29.648 -36.493 1.00 55.91 270 LYS A N 1
ATOM 2271 C CA . LYS A 1 270 ? 12.743 28.310 -36.545 1.00 55.91 270 LYS A CA 1
ATOM 2272 C C . LYS A 1 270 ? 11.294 28.347 -37.023 1.00 55.91 270 LYS A C 1
ATOM 2274 O O . LYS A 1 270 ? 10.896 27.479 -37.801 1.00 55.91 270 LYS A O 1
ATOM 2279 N N . GLU A 1 271 ? 10.526 29.347 -36.603 1.00 53.81 271 GLU A N 1
ATOM 2280 C CA . GLU A 1 271 ? 9.127 29.517 -37.003 1.00 53.81 271 GLU A CA 1
ATOM 2281 C C . GLU A 1 271 ? 8.993 29.843 -38.503 1.00 53.81 271 GLU A C 1
ATOM 2283 O O . GLU A 1 271 ? 8.175 29.245 -39.203 1.00 53.81 271 GLU A O 1
ATOM 2288 N N . LYS A 1 272 ? 9.874 30.694 -39.049 1.00 60.81 272 LYS A N 1
ATOM 2289 C CA . LYS A 1 272 ? 9.931 30.985 -40.497 1.00 60.81 272 LYS A CA 1
ATOM 2290 C C . LYS A 1 272 ? 10.261 29.745 -41.334 1.00 60.81 272 LYS A C 1
ATOM 2292 O O . LYS A 1 272 ? 9.642 29.523 -42.372 1.00 60.81 272 LYS A O 1
ATOM 2297 N N . ILE A 1 273 ? 11.199 28.916 -40.876 1.00 62.25 273 ILE A N 1
ATOM 2298 C CA . ILE A 1 273 ? 11.576 27.661 -41.550 1.00 62.25 273 ILE A CA 1
ATOM 2299 C C . ILE A 1 273 ? 10.417 26.661 -41.527 1.00 62.25 273 ILE A C 1
ATOM 2301 O O . ILE A 1 273 ? 10.154 25.993 -42.528 1.00 62.25 273 ILE A O 1
ATOM 2305 N N . LEU A 1 274 ? 9.703 26.573 -40.402 1.00 59.00 274 LEU A N 1
ATOM 2306 C CA . LEU A 1 274 ? 8.532 25.713 -40.268 1.00 59.00 274 LEU A CA 1
ATOM 2307 C C . LEU A 1 274 ? 7.414 26.138 -41.231 1.00 59.00 274 LEU A C 1
ATOM 2309 O O . LEU A 1 274 ? 6.826 25.279 -41.884 1.00 59.00 274 LEU A O 1
ATOM 2313 N N . ASN A 1 275 ? 7.200 27.445 -41.404 1.00 61.91 275 ASN A N 1
ATOM 2314 C CA . ASN A 1 275 ? 6.231 27.981 -42.363 1.00 61.91 275 ASN A CA 1
ATOM 2315 C C . ASN A 1 275 ? 6.595 27.638 -43.821 1.00 61.91 275 ASN A C 1
ATOM 2317 O O . ASN A 1 275 ? 5.722 27.246 -44.589 1.00 61.91 275 ASN A O 1
ATOM 2321 N N . ILE A 1 276 ? 7.880 27.687 -44.202 1.00 65.56 276 ILE A N 1
ATOM 2322 C CA . ILE A 1 276 ? 8.344 27.278 -45.549 1.00 65.56 276 ILE A CA 1
ATOM 2323 C C . ILE A 1 276 ? 8.154 25.765 -45.777 1.00 65.56 276 ILE A C 1
ATOM 2325 O O . ILE A 1 276 ? 7.820 25.326 -46.879 1.00 65.56 276 ILE A O 1
ATOM 2329 N N . LEU A 1 277 ? 8.360 24.948 -44.738 1.00 63.69 277 LEU A N 1
ATOM 2330 C CA . LEU A 1 277 ? 8.153 23.495 -44.800 1.00 63.69 277 LEU A CA 1
ATOM 2331 C C . LEU A 1 277 ? 6.672 23.102 -44.901 1.00 63.69 277 LEU A C 1
ATOM 2333 O O . LEU A 1 277 ? 6.368 22.024 -45.412 1.00 63.69 277 LEU A O 1
ATOM 2337 N N . GLN A 1 278 ? 5.770 23.942 -44.391 1.00 61.81 278 GLN A N 1
ATOM 2338 C CA . GLN A 1 278 ? 4.333 23.672 -44.326 1.00 61.81 278 GLN A CA 1
ATOM 2339 C C . GLN A 1 278 ? 3.542 24.243 -45.508 1.00 61.81 278 GLN A C 1
ATOM 2341 O O . GLN A 1 278 ? 2.470 23.714 -45.797 1.00 61.81 278 GLN A O 1
ATOM 2346 N N . ASP A 1 279 ? 4.060 25.266 -46.192 1.00 70.06 279 ASP A N 1
ATOM 2347 C CA . ASP A 1 279 ? 3.414 25.921 -47.333 1.00 70.06 279 ASP A CA 1
ATOM 2348 C C . ASP A 1 279 ? 3.931 25.361 -48.681 1.00 70.06 279 ASP A C 1
ATOM 2350 O O . ASP A 1 279 ? 5.059 25.665 -49.081 1.00 70.06 279 ASP A O 1
ATOM 2354 N N . PRO A 1 280 ? 3.141 24.533 -49.398 1.00 65.38 280 PRO A N 1
ATOM 2355 C CA . PRO A 1 280 ? 3.531 23.934 -50.679 1.00 65.38 280 PRO A CA 1
ATOM 2356 C C . PRO A 1 280 ? 3.733 24.953 -51.806 1.00 65.38 280 PRO A C 1
ATOM 2358 O O . PRO A 1 280 ? 4.443 24.667 -52.771 1.00 65.38 280 PRO A O 1
ATOM 2361 N N . ASP A 1 281 ? 3.113 26.130 -51.693 1.00 70.00 281 ASP A N 1
ATOM 2362 C CA . ASP A 1 281 ? 3.175 27.187 -52.702 1.00 70.00 281 ASP A CA 1
ATOM 2363 C C . ASP A 1 281 ? 4.334 28.164 -52.438 1.00 70.00 281 ASP A C 1
ATOM 2365 O O . ASP A 1 281 ? 4.584 29.083 -53.227 1.00 70.00 281 ASP A O 1
ATOM 2369 N N . ASN A 1 282 ? 5.101 27.944 -51.362 1.00 71.38 282 ASN A N 1
ATOM 2370 C CA . ASN A 1 282 ? 6.226 28.791 -51.007 1.00 71.38 282 ASN A CA 1
ATOM 2371 C C . ASN A 1 282 ? 7.352 28.696 -52.060 1.00 71.38 282 ASN A C 1
ATOM 2373 O O . ASN A 1 282 ? 7.894 27.611 -52.307 1.00 71.38 282 ASN A O 1
ATOM 2377 N N . PRO A 1 283 ? 7.789 29.824 -52.654 1.00 71.94 283 PRO A N 1
ATOM 2378 C CA . PRO A 1 283 ? 8.778 29.818 -53.733 1.00 71.94 283 PRO A CA 1
ATOM 2379 C C . PRO A 1 283 ? 10.147 29.261 -53.308 1.00 71.94 283 PRO A C 1
ATOM 2381 O O . PRO A 1 283 ? 10.886 28.756 -54.155 1.00 71.94 283 PRO A O 1
ATOM 2384 N N . LEU A 1 284 ? 10.473 29.298 -52.010 1.00 71.75 284 LEU A N 1
ATOM 2385 C CA . LEU A 1 284 ? 11.732 28.790 -51.456 1.00 71.75 284 LEU A CA 1
ATOM 2386 C C . LEU A 1 284 ? 11.709 27.276 -51.212 1.00 71.75 284 LEU A C 1
ATOM 2388 O O . LEU A 1 284 ? 12.765 26.667 -51.050 1.00 71.75 284 LEU A O 1
ATOM 2392 N N . GLN A 1 285 ? 10.537 26.635 -51.253 1.00 73.44 285 GLN A N 1
ATOM 2393 C CA . GLN A 1 285 ? 10.409 25.196 -51.023 1.00 73.44 285 GLN A CA 1
ATOM 2394 C C . GLN A 1 285 ? 11.103 24.368 -52.119 1.00 73.44 285 GLN A C 1
ATOM 2396 O O . GLN A 1 285 ? 11.747 23.357 -51.835 1.00 73.44 285 GLN A O 1
ATOM 2401 N N . LYS A 1 286 ? 11.057 24.832 -53.375 1.00 73.44 286 LYS A N 1
ATOM 2402 C CA . LYS A 1 286 ? 11.771 24.188 -54.494 1.00 73.44 286 LYS A CA 1
ATOM 2403 C C . LYS A 1 286 ? 13.287 24.226 -54.319 1.00 73.44 286 LYS A C 1
ATOM 2405 O O . LYS A 1 286 ? 13.973 23.299 -54.735 1.00 73.44 286 LYS A O 1
ATOM 2410 N N . GLU A 1 287 ? 13.812 25.289 -53.714 1.00 72.94 287 GLU A N 1
ATOM 2411 C CA . GLU A 1 287 ? 15.237 25.393 -53.396 1.00 72.94 287 GLU A CA 1
ATOM 2412 C C . GLU A 1 287 ? 15.589 24.537 -52.171 1.00 72.94 287 GLU A C 1
ATOM 2414 O O . GLU A 1 287 ? 16.601 23.839 -52.179 1.00 72.94 287 GLU A O 1
ATOM 2419 N N . LEU A 1 288 ? 14.702 24.509 -51.173 1.00 72.62 288 LEU A N 1
ATOM 2420 C CA . LEU A 1 288 ? 14.845 23.728 -49.947 1.00 72.62 288 LEU A CA 1
ATOM 2421 C C . LEU A 1 288 ? 14.893 22.214 -50.205 1.00 72.62 288 LEU A C 1
ATOM 2423 O O . LEU A 1 288 ? 15.634 21.489 -49.540 1.00 72.62 288 LEU A O 1
ATOM 2427 N N . PHE A 1 289 ? 14.119 21.722 -51.173 1.00 81.06 289 PHE A N 1
ATOM 2428 C CA . PHE A 1 289 ? 13.997 20.288 -51.462 1.00 81.06 289 PHE A CA 1
ATOM 2429 C C . PHE A 1 289 ? 14.870 19.811 -52.622 1.00 81.06 289 PHE A C 1
ATOM 2431 O O . PHE A 1 289 ? 14.838 18.627 -52.963 1.00 81.06 289 PHE A O 1
ATOM 2438 N N . ARG A 1 290 ? 15.683 20.701 -53.198 1.00 78.62 290 ARG A N 1
ATOM 2439 C CA . ARG A 1 290 ? 16.472 20.414 -54.395 1.00 78.62 290 ARG A CA 1
ATOM 2440 C C . ARG A 1 290 ? 17.427 19.231 -54.190 1.00 78.62 290 ARG A C 1
ATOM 2442 O O . ARG A 1 290 ? 18.338 19.303 -53.375 1.00 78.62 290 ARG A O 1
ATOM 2449 N N . GLY A 1 291 ? 17.270 18.156 -54.957 1.00 74.62 291 GLY A N 1
ATOM 2450 C CA . GLY A 1 291 ? 18.081 16.934 -54.859 1.00 74.62 291 GLY A CA 1
ATOM 2451 C C . GLY A 1 291 ? 17.678 15.955 -53.742 1.00 74.62 291 GLY A C 1
ATOM 2452 O O . GLY A 1 291 ? 18.370 14.953 -53.533 1.00 74.62 291 GLY A O 1
ATOM 2453 N N . ILE A 1 292 ? 16.583 16.219 -53.020 1.00 81.75 292 ILE A N 1
ATOM 2454 C CA . ILE A 1 292 ? 16.001 15.346 -51.981 1.00 81.75 292 ILE A CA 1
ATOM 2455 C C . ILE A 1 292 ? 14.480 15.159 -52.135 1.00 81.75 292 ILE A C 1
ATOM 2457 O O . ILE A 1 292 ? 13.827 14.634 -51.228 1.00 81.75 292 ILE A O 1
ATOM 2461 N N . GLU A 1 293 ? 13.925 15.538 -53.284 1.00 80.69 293 GLU A N 1
ATOM 2462 C CA . GLU A 1 293 ? 12.490 15.613 -53.577 1.00 80.69 293 GLU A CA 1
ATOM 2463 C C . GLU A 1 293 ? 11.776 14.275 -53.328 1.00 80.69 293 GLU A C 1
ATOM 2465 O O . GLU A 1 293 ? 10.730 14.225 -52.687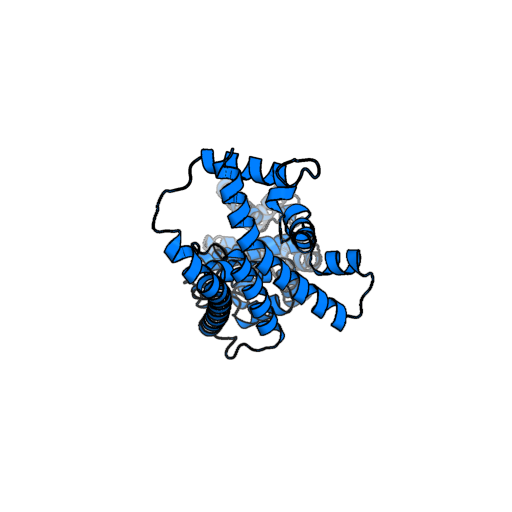 1.00 80.69 293 GLU A O 1
ATOM 2470 N N . ASP A 1 294 ? 12.392 13.161 -53.724 1.00 71.12 294 ASP A N 1
ATOM 2471 C CA . ASP A 1 294 ? 11.782 11.828 -53.611 1.00 71.12 294 ASP A CA 1
ATOM 2472 C C . ASP A 1 294 ? 11.725 11.290 -52.169 1.00 71.12 294 ASP A C 1
ATOM 2474 O O . ASP A 1 294 ? 11.090 10.268 -51.889 1.00 71.12 294 ASP A O 1
ATOM 2478 N N . LYS A 1 295 ? 12.445 11.930 -51.239 1.00 76.31 295 LYS A N 1
ATOM 2479 C CA . LYS A 1 295 ? 12.637 11.445 -49.861 1.00 76.31 295 LYS A CA 1
ATOM 2480 C C . LYS A 1 295 ? 12.084 12.402 -48.814 1.00 76.31 295 LYS A C 1
ATOM 2482 O O . LYS A 1 295 ? 11.764 11.961 -47.708 1.00 76.31 295 LYS A O 1
ATOM 2487 N N . ILE A 1 296 ? 11.945 13.682 -49.155 1.00 77.06 296 ILE A N 1
ATOM 2488 C CA . ILE A 1 296 ? 11.429 14.703 -48.242 1.00 77.06 296 ILE A CA 1
ATOM 2489 C C . ILE A 1 296 ? 9.970 14.448 -47.857 1.00 77.06 296 ILE A C 1
ATOM 2491 O O . ILE A 1 296 ? 9.577 14.719 -46.728 1.00 77.06 296 ILE A O 1
ATOM 2495 N N . GLU A 1 297 ? 9.183 13.822 -48.732 1.00 80.19 297 GLU A N 1
ATOM 2496 C CA . GLU A 1 297 ? 7.787 13.483 -48.445 1.00 80.19 297 GLU A CA 1
ATOM 2497 C C . GLU A 1 297 ? 7.653 12.614 -47.180 1.00 80.19 297 GLU A C 1
ATOM 2499 O O . GLU A 1 297 ? 6.808 12.868 -46.326 1.00 80.19 297 GLU A O 1
ATOM 2504 N N . ILE A 1 298 ? 8.539 11.626 -47.003 1.00 80.81 298 ILE A N 1
ATOM 2505 C CA . ILE A 1 298 ? 8.548 10.753 -45.817 1.00 80.81 298 ILE A CA 1
ATOM 2506 C C . ILE A 1 298 ? 8.952 11.536 -44.562 1.00 80.81 298 ILE A C 1
ATOM 2508 O O . ILE A 1 298 ? 8.411 11.304 -43.482 1.00 80.81 298 ILE A O 1
ATOM 2512 N N . PHE A 1 299 ? 9.882 12.482 -44.708 1.00 76.94 299 PHE A N 1
ATOM 2513 C CA . PHE A 1 299 ? 10.301 13.368 -43.627 1.00 76.94 299 PHE A CA 1
ATOM 2514 C C . PHE A 1 299 ? 9.143 14.259 -43.155 1.00 76.94 299 PHE A C 1
ATOM 2516 O O . PHE A 1 299 ? 8.893 14.335 -41.953 1.00 76.94 299 PHE A O 1
ATOM 2523 N N . ILE A 1 300 ? 8.395 14.863 -44.084 1.00 73.25 300 ILE A N 1
ATOM 2524 C CA . ILE A 1 300 ? 7.234 15.710 -43.772 1.00 73.25 300 ILE A CA 1
ATOM 2525 C C . ILE A 1 300 ? 6.135 14.887 -43.091 1.00 73.25 300 ILE A C 1
ATOM 2527 O O . ILE A 1 300 ? 5.634 15.278 -42.038 1.00 73.25 300 ILE A O 1
ATOM 2531 N N . LEU A 1 301 ? 5.772 13.726 -43.642 1.00 76.00 301 LEU A N 1
ATOM 2532 C CA . LEU A 1 301 ? 4.724 12.883 -43.055 1.00 76.00 301 LEU A CA 1
ATOM 2533 C C . LEU A 1 301 ? 5.061 12.446 -41.619 1.00 76.00 301 LEU A C 1
ATOM 2535 O O . LEU A 1 301 ? 4.173 12.407 -40.770 1.00 76.00 301 LEU A O 1
ATOM 2539 N N . HIS A 1 302 ? 6.334 12.169 -41.333 1.00 75.88 302 HIS A N 1
ATOM 2540 C CA . HIS A 1 302 ? 6.760 11.731 -40.007 1.00 75.88 302 HIS A CA 1
ATOM 2541 C C . HIS A 1 302 ? 6.901 12.880 -39.001 1.00 75.88 302 HIS A C 1
ATOM 2543 O O . HIS A 1 302 ? 6.340 12.811 -37.912 1.00 75.88 302 HIS A O 1
ATOM 2549 N N . PHE A 1 303 ? 7.634 13.943 -39.349 1.00 61.81 303 PHE A N 1
ATOM 2550 C CA . PHE A 1 303 ? 7.975 15.011 -38.400 1.00 61.81 303 PHE A CA 1
ATOM 2551 C C . PHE A 1 303 ? 6.972 16.162 -38.369 1.00 61.81 303 PHE A C 1
ATOM 2553 O O . PHE A 1 303 ? 6.825 16.795 -37.330 1.00 61.81 303 PHE A O 1
ATOM 2560 N N . VAL A 1 304 ? 6.289 16.441 -39.482 1.00 63.16 304 VAL A N 1
ATOM 2561 C CA . VAL A 1 304 ? 5.314 17.541 -39.562 1.00 63.16 304 VAL A CA 1
ATOM 2562 C C . VAL A 1 304 ? 3.902 17.030 -39.290 1.00 63.16 304 VAL A C 1
ATOM 2564 O O . VAL A 1 304 ? 3.147 17.684 -38.581 1.00 63.16 304 VAL A O 1
ATOM 2567 N N . LYS A 1 305 ? 3.540 15.852 -39.818 1.00 65.06 305 LYS A N 1
ATOM 2568 C CA . LYS A 1 305 ? 2.200 15.264 -39.618 1.00 65.06 305 LYS A CA 1
ATOM 2569 C C . LYS A 1 305 ? 2.120 14.232 -38.488 1.00 65.06 305 LYS A C 1
ATOM 2571 O O . LYS A 1 305 ? 1.028 13.752 -38.206 1.00 65.06 305 LYS A O 1
ATOM 2576 N N . GLY A 1 306 ? 3.243 13.895 -37.849 1.00 64.69 306 GLY A N 1
ATOM 2577 C CA . GLY A 1 306 ? 3.282 13.018 -36.673 1.00 64.69 306 GLY A CA 1
ATOM 2578 C C . GLY A 1 306 ? 2.965 11.544 -36.940 1.00 64.69 306 GLY A C 1
ATOM 2579 O O . GLY A 1 306 ? 2.687 10.812 -35.995 1.00 64.69 306 GLY A O 1
ATOM 2580 N N . LEU A 1 307 ? 2.990 11.094 -38.199 1.00 76.69 307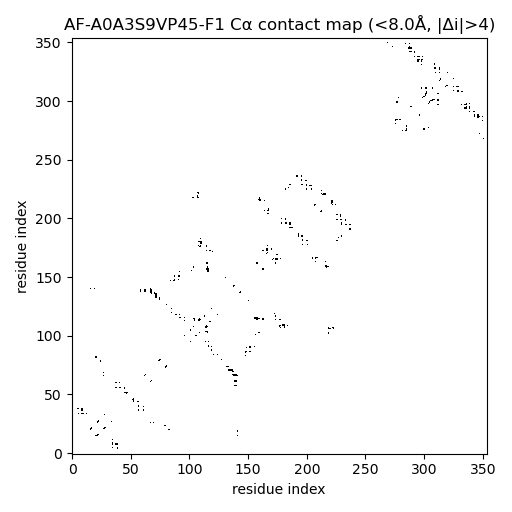 LEU A N 1
ATOM 2581 C CA . LEU A 1 307 ? 2.675 9.707 -38.549 1.00 76.69 307 LEU A CA 1
ATOM 2582 C C . LEU A 1 307 ? 3.856 8.779 -38.247 1.00 76.69 307 LEU A C 1
ATOM 2584 O O . LEU A 1 307 ? 5.015 9.091 -38.535 1.00 76.69 307 LEU A O 1
ATOM 2588 N N . SER A 1 308 ? 3.577 7.591 -37.724 1.00 82.31 308 SER A N 1
ATOM 2589 C CA . SER A 1 308 ? 4.567 6.526 -37.570 1.00 82.31 308 SER A CA 1
ATOM 2590 C C . SER A 1 308 ? 5.022 5.976 -38.929 1.00 82.31 308 SER A C 1
ATOM 2592 O O . SER A 1 308 ? 4.332 6.079 -39.945 1.00 82.31 308 SER A O 1
ATOM 2594 N N . TYR A 1 309 ? 6.196 5.336 -38.975 1.00 85.12 309 TYR A N 1
ATOM 2595 C CA . TYR A 1 309 ? 6.679 4.721 -40.220 1.00 85.12 309 TYR A CA 1
ATOM 2596 C C . TYR A 1 309 ? 5.753 3.623 -40.741 1.00 85.12 309 TYR A C 1
ATOM 2598 O O . TYR A 1 309 ? 5.680 3.423 -41.953 1.00 85.12 309 TYR A O 1
ATOM 2606 N N . GLU A 1 310 ? 5.063 2.920 -39.844 1.00 85.38 310 GLU A N 1
ATOM 2607 C CA . GLU A 1 310 ? 4.090 1.890 -40.205 1.00 85.38 310 GLU A CA 1
ATOM 2608 C C . GLU A 1 310 ? 2.856 2.515 -40.858 1.00 85.38 310 GLU A C 1
ATOM 2610 O O . GLU A 1 310 ? 2.467 2.079 -41.940 1.00 85.38 310 GLU A O 1
ATOM 2615 N N . GLU A 1 311 ? 2.316 3.597 -40.291 1.00 86.31 311 GLU A N 1
ATOM 2616 C CA . GLU A 1 311 ? 1.200 4.348 -40.884 1.00 86.31 311 GLU A CA 1
ATOM 2617 C C . GLU A 1 311 ? 1.566 4.917 -42.259 1.00 86.31 311 GLU A C 1
ATOM 2619 O O . GLU A 1 311 ? 0.801 4.766 -43.210 1.00 86.31 311 GLU A O 1
ATOM 2624 N N . ILE A 1 312 ? 2.770 5.480 -42.414 1.00 87.56 312 ILE A N 1
ATOM 2625 C CA . ILE A 1 312 ? 3.263 5.980 -43.709 1.00 87.56 312 ILE A CA 1
ATOM 2626 C C . ILE A 1 312 ? 3.402 4.835 -44.726 1.00 87.56 312 ILE A C 1
ATOM 2628 O O . ILE A 1 312 ? 3.099 5.003 -45.910 1.00 87.56 312 ILE A O 1
ATOM 2632 N N . ALA A 1 313 ? 3.863 3.657 -44.291 1.00 87.06 313 ALA A N 1
ATOM 2633 C CA . ALA A 1 313 ? 4.029 2.499 -45.168 1.00 87.06 313 ALA A CA 1
ATOM 2634 C C . ALA A 1 313 ? 2.679 1.951 -45.639 1.00 87.06 313 ALA A C 1
ATOM 2636 O O . ALA A 1 313 ? 2.535 1.648 -46.824 1.00 87.06 313 ALA A O 1
ATOM 2637 N N . ILE A 1 314 ? 1.698 1.885 -44.740 1.00 87.00 314 ILE A N 1
ATOM 2638 C CA . ILE A 1 314 ? 0.329 1.468 -45.051 1.00 87.00 314 ILE A CA 1
ATOM 2639 C C . ILE A 1 314 ? -0.344 2.495 -45.968 1.00 87.00 314 ILE A C 1
ATOM 2641 O O . ILE A 1 314 ? -0.978 2.116 -46.949 1.00 87.00 314 ILE A O 1
ATOM 2645 N N . GLN A 1 315 ? -0.145 3.792 -45.725 1.00 86.31 315 GLN A N 1
ATOM 2646 C CA . GLN A 1 315 ? -0.703 4.856 -46.559 1.00 86.31 315 GLN A CA 1
ATOM 2647 C C . GLN A 1 315 ? -0.138 4.838 -47.989 1.00 86.31 315 GLN A C 1
ATOM 2649 O O . GLN A 1 315 ? -0.881 5.060 -48.942 1.00 86.31 315 GLN A O 1
ATOM 2654 N N . LYS A 1 316 ? 1.164 4.559 -48.157 1.00 86.12 316 LYS A N 1
ATOM 2655 C CA . LYS A 1 316 ? 1.815 4.535 -49.479 1.00 86.12 316 LYS A CA 1
ATOM 2656 C C . LYS A 1 316 ? 1.648 3.227 -50.249 1.00 86.12 316 LYS A C 1
ATOM 2658 O O . LYS A 1 316 ? 1.673 3.256 -51.476 1.00 86.12 316 LYS A O 1
ATOM 2663 N N . TYR A 1 317 ? 1.553 2.089 -49.564 1.00 87.06 317 TYR A N 1
ATOM 2664 C CA . TYR A 1 317 ? 1.625 0.768 -50.203 1.00 87.06 317 TYR A CA 1
ATOM 2665 C C . TYR A 1 317 ? 0.460 -0.172 -49.853 1.00 87.06 317 TYR A C 1
ATOM 2667 O O . TYR A 1 317 ? 0.425 -1.293 -50.356 1.00 87.06 317 TYR A O 1
ATOM 2675 N N . GLY A 1 318 ? -0.492 0.262 -49.023 1.00 85.12 318 GLY A N 1
ATOM 2676 C CA . GLY A 1 318 ? -1.595 -0.565 -48.535 1.00 85.12 318 GLY A CA 1
ATOM 2677 C C . GLY A 1 318 ? -1.163 -1.583 -47.475 1.00 85.12 318 GLY A C 1
ATOM 2678 O O . GLY A 1 318 ? -0.089 -1.483 -46.880 1.00 85.12 318 GLY A O 1
ATOM 2679 N N . ASN A 1 319 ? -2.009 -2.585 -47.226 1.00 86.81 319 ASN A N 1
ATOM 2680 C CA . ASN A 1 319 ? -1.699 -3.648 -46.269 1.00 86.81 319 ASN A CA 1
ATOM 2681 C C . ASN A 1 319 ? -0.562 -4.534 -46.790 1.00 86.81 319 ASN A C 1
ATOM 2683 O O . ASN A 1 319 ? -0.732 -5.303 -47.735 1.00 86.81 319 ASN A O 1
ATOM 2687 N N . LEU A 1 320 ? 0.592 -4.438 -46.133 1.00 87.69 320 LEU A N 1
ATOM 2688 C CA . LEU A 1 320 ? 1.787 -5.218 -46.437 1.00 87.69 320 LEU A CA 1
ATOM 2689 C C . LEU A 1 320 ? 1.923 -6.413 -45.492 1.00 87.69 320 LEU A C 1
ATOM 2691 O O . LEU A 1 320 ? 1.563 -6.346 -44.316 1.00 87.69 320 LEU A O 1
ATOM 2695 N N . ALA A 1 321 ? 2.534 -7.494 -45.978 1.00 88.06 321 ALA A N 1
ATOM 2696 C CA . ALA A 1 321 ? 2.938 -8.596 -45.112 1.00 88.06 321 ALA A CA 1
ATOM 2697 C C . ALA A 1 321 ? 3.985 -8.117 -44.075 1.00 88.06 321 ALA A C 1
ATOM 2699 O O . ALA A 1 321 ? 4.834 -7.285 -44.411 1.00 88.06 321 ALA A O 1
ATOM 2700 N N . PRO A 1 322 ? 4.026 -8.672 -42.844 1.00 83.44 322 PRO A N 1
ATOM 2701 C CA . PRO A 1 322 ? 4.859 -8.148 -41.749 1.00 83.44 322 PRO A CA 1
ATOM 2702 C C . PRO A 1 322 ? 6.352 -7.988 -42.083 1.00 83.44 322 PRO A C 1
ATOM 2704 O O . PRO A 1 322 ? 7.011 -7.039 -41.658 1.00 83.44 322 PRO A O 1
ATOM 2707 N N . LYS A 1 323 ? 6.901 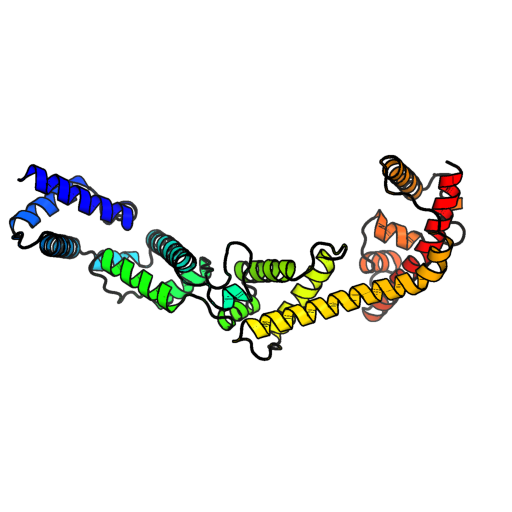-8.904 -42.889 1.00 84.00 323 LYS A N 1
ATOM 2708 C CA . LYS A 1 323 ? 8.306 -8.870 -43.321 1.00 84.00 323 LYS A CA 1
ATOM 2709 C C . LYS A 1 323 ? 8.589 -7.733 -44.308 1.00 84.00 323 LYS A C 1
ATOM 2711 O O . LYS A 1 323 ? 9.671 -7.148 -44.284 1.00 84.00 323 LYS A O 1
ATOM 2716 N N . GLU A 1 324 ? 7.629 -7.422 -45.171 1.00 82.19 324 GLU A N 1
ATOM 2717 C CA . GLU A 1 324 ? 7.735 -6.332 -46.140 1.00 82.19 324 GLU A CA 1
ATOM 2718 C C . GLU A 1 324 ? 7.489 -4.978 -45.483 1.00 82.19 324 GLU A C 1
ATOM 2720 O O . GLU A 1 324 ? 8.229 -4.037 -45.766 1.00 82.19 324 GLU A O 1
ATOM 2725 N N . LEU A 1 325 ? 6.542 -4.911 -44.540 1.00 85.31 325 LEU A N 1
ATOM 2726 C CA . LEU A 1 325 ? 6.297 -3.731 -43.716 1.00 85.31 325 LEU A CA 1
ATOM 2727 C C . LEU A 1 325 ? 7.579 -3.307 -42.992 1.00 85.31 325 LEU A C 1
ATOM 2729 O O . LEU A 1 325 ? 8.046 -2.188 -43.187 1.00 85.31 325 LEU A O 1
ATOM 2733 N N . LYS A 1 326 ? 8.228 -4.236 -42.277 1.00 80.75 326 LYS A N 1
ATOM 2734 C CA . LYS A 1 326 ? 9.500 -3.974 -41.586 1.00 80.75 326 LYS A CA 1
ATOM 2735 C C . LYS A 1 326 ? 10.600 -3.479 -42.532 1.00 80.75 326 LYS A C 1
ATOM 2737 O O . LYS A 1 326 ? 11.317 -2.532 -42.232 1.00 80.75 326 LYS A O 1
ATOM 2742 N N . ARG A 1 327 ? 10.717 -4.079 -43.719 1.00 85.50 327 ARG A N 1
ATOM 2743 C CA . ARG A 1 327 ? 11.712 -3.657 -44.717 1.00 85.50 327 ARG A CA 1
ATOM 2744 C C . ARG A 1 327 ? 11.452 -2.233 -45.223 1.00 85.50 327 ARG A C 1
ATOM 2746 O O . ARG A 1 327 ? 12.402 -1.503 -45.504 1.00 85.50 327 ARG A O 1
ATOM 2753 N N . LYS A 1 328 ? 10.184 -1.842 -45.379 1.00 86.06 328 LYS A N 1
ATOM 2754 C CA . LYS A 1 328 ? 9.793 -0.496 -45.820 1.00 86.06 328 LYS A CA 1
ATOM 2755 C C . LYS A 1 328 ? 9.994 0.539 -44.715 1.00 86.06 328 LYS A C 1
ATOM 2757 O O . LYS A 1 328 ? 10.547 1.595 -45.011 1.00 86.06 328 LYS A O 1
ATOM 2762 N N . THR A 1 329 ? 9.651 0.225 -43.467 1.00 82.12 329 THR A N 1
ATOM 2763 C CA . THR A 1 329 ? 9.888 1.124 -42.325 1.00 82.12 329 THR A CA 1
ATOM 2764 C C . THR A 1 329 ? 11.379 1.333 -42.058 1.00 82.12 329 THR A C 1
ATOM 2766 O O . THR A 1 329 ? 11.813 2.471 -41.876 1.00 82.12 329 THR A O 1
ATOM 2769 N N . ASP A 1 330 ? 12.199 0.282 -42.164 1.00 74.56 330 ASP A N 1
ATOM 2770 C CA . ASP A 1 330 ? 13.661 0.393 -42.076 1.00 74.56 330 ASP A CA 1
ATOM 2771 C C . ASP A 1 330 ? 14.235 1.268 -43.203 1.00 74.56 330 ASP A C 1
ATOM 2773 O O . ASP A 1 330 ? 15.125 2.092 -42.969 1.00 74.56 330 ASP A O 1
ATOM 2777 N N . LYS A 1 331 ? 13.702 1.141 -44.428 1.00 83.38 331 LYS A N 1
ATOM 2778 C CA . LYS A 1 331 ? 14.084 2.002 -45.556 1.00 83.38 331 LYS A CA 1
ATOM 2779 C C . LYS A 1 331 ? 13.705 3.465 -45.300 1.00 83.38 331 LYS A C 1
ATOM 2781 O O . LYS A 1 331 ? 14.535 4.339 -45.522 1.00 83.38 331 LYS A O 1
ATOM 2786 N N . PHE A 1 332 ? 12.503 3.738 -44.795 1.00 84.06 332 PHE A N 1
ATOM 2787 C CA . PHE A 1 332 ? 12.059 5.096 -44.461 1.00 84.06 332 PHE A CA 1
ATOM 2788 C C . PHE A 1 332 ? 12.932 5.756 -43.403 1.00 84.06 332 PHE A C 1
ATOM 2790 O O . PHE A 1 332 ? 13.341 6.903 -43.576 1.00 84.06 332 PHE A O 1
ATOM 2797 N N . ARG A 1 333 ? 13.300 5.010 -42.359 1.00 74.31 333 ARG A N 1
ATOM 2798 C CA . ARG A 1 333 ? 14.239 5.482 -41.340 1.00 74.31 333 ARG A CA 1
ATOM 2799 C C . ARG A 1 333 ? 15.586 5.865 -41.959 1.00 74.31 333 ARG A C 1
ATOM 2801 O O . ARG A 1 333 ? 16.136 6.916 -41.640 1.00 74.31 333 ARG A O 1
ATOM 2808 N N . GLN A 1 334 ? 16.108 5.045 -42.874 1.00 76.25 334 GLN A N 1
ATOM 2809 C CA . GLN A 1 334 ? 17.360 5.343 -43.578 1.00 76.25 334 GLN A CA 1
ATOM 2810 C C . GLN A 1 334 ? 17.247 6.556 -44.507 1.00 76.25 334 GLN A C 1
ATOM 2812 O O . GLN A 1 334 ? 18.167 7.373 -44.549 1.00 76.25 334 GLN A O 1
ATOM 2817 N N . ASP A 1 335 ? 16.149 6.676 -45.250 1.00 76.44 335 ASP A N 1
ATOM 2818 C CA . ASP A 1 335 ? 15.933 7.781 -46.182 1.00 76.44 335 ASP A CA 1
ATOM 2819 C C . ASP A 1 335 ? 15.773 9.111 -45.433 1.00 76.44 335 ASP A C 1
ATOM 2821 O O . ASP A 1 335 ? 16.408 10.089 -45.819 1.00 76.44 335 ASP A O 1
ATOM 2825 N N . ILE A 1 336 ? 15.079 9.132 -44.290 1.00 72.38 336 ILE A N 1
ATOM 2826 C CA . ILE A 1 336 ? 15.021 10.297 -43.393 1.00 72.38 336 ILE A CA 1
ATOM 2827 C C . ILE A 1 336 ? 16.411 10.708 -42.911 1.00 72.38 336 ILE A C 1
ATOM 2829 O O . ILE A 1 336 ? 16.759 11.886 -42.974 1.00 72.38 336 ILE A O 1
ATOM 2833 N N . CYS A 1 337 ? 17.235 9.758 -42.460 1.00 68.38 337 CYS A N 1
ATOM 2834 C CA . CYS A 1 337 ? 18.593 10.079 -42.017 1.00 68.38 337 CYS A CA 1
ATOM 2835 C C . CYS A 1 337 ? 19.438 10.695 -43.142 1.00 68.38 337 CYS A C 1
ATOM 2837 O O . CYS A 1 337 ? 20.303 11.522 -42.874 1.00 68.38 337 CYS A O 1
ATOM 2839 N N . ARG A 1 338 ? 19.179 10.324 -44.402 1.00 73.75 338 ARG A N 1
ATOM 2840 C CA . ARG A 1 338 ? 19.866 10.881 -45.578 1.00 73.75 338 ARG A CA 1
ATOM 2841 C C . ARG A 1 338 ? 19.341 12.251 -46.002 1.00 73.75 338 ARG A C 1
ATOM 2843 O O . ARG A 1 338 ? 20.057 12.959 -46.698 1.00 73.75 338 ARG A O 1
ATOM 2850 N N . VAL A 1 339 ? 18.122 12.610 -45.607 1.00 72.69 339 VAL A N 1
ATOM 2851 C CA . VAL A 1 339 ? 17.492 13.902 -45.921 1.00 72.69 339 VAL A CA 1
ATOM 2852 C C . VAL A 1 339 ? 17.924 15.000 -44.950 1.00 72.69 339 VAL A C 1
ATOM 2854 O O . VAL A 1 339 ? 18.044 16.147 -45.365 1.00 72.69 339 VAL A O 1
ATOM 2857 N N . LYS A 1 340 ? 18.219 14.661 -43.688 1.00 65.81 340 LYS A N 1
ATOM 2858 C CA . LYS A 1 340 ? 18.559 15.639 -42.639 1.00 65.81 340 LYS A CA 1
ATOM 2859 C C . LYS A 1 340 ? 19.736 16.552 -43.003 1.00 65.81 340 LYS A C 1
ATOM 2861 O O . LYS A 1 340 ? 19.592 17.763 -42.924 1.00 65.81 340 LYS A O 1
ATOM 2866 N N . ALA A 1 341 ? 20.870 15.994 -43.432 1.00 69.00 341 ALA A N 1
ATOM 2867 C CA . ALA A 1 341 ? 22.066 16.795 -43.718 1.00 69.00 341 ALA A CA 1
ATOM 2868 C C . ALA A 1 341 ? 21.902 17.741 -44.932 1.00 69.00 341 ALA A C 1
ATOM 2870 O O . ALA A 1 341 ? 22.188 18.930 -44.788 1.00 69.00 341 ALA A O 1
ATOM 2871 N N . PRO A 1 342 ? 21.388 17.290 -46.098 1.00 73.19 342 PRO A N 1
ATOM 2872 C CA . PRO A 1 342 ? 21.076 18.196 -47.205 1.00 73.19 342 PRO A CA 1
ATOM 2873 C C . PRO A 1 342 ? 20.042 19.260 -46.830 1.00 73.19 342 PRO A C 1
ATOM 2875 O O . PRO A 1 342 ? 20.221 20.423 -47.174 1.00 73.19 342 PRO A O 1
ATOM 2878 N N . LEU A 1 343 ? 18.995 18.883 -46.085 1.00 71.38 343 LEU A N 1
ATOM 2879 C CA . LEU A 1 343 ? 17.954 19.815 -45.663 1.00 71.38 343 LEU A CA 1
ATOM 2880 C C . LEU A 1 343 ? 18.522 20.912 -44.753 1.00 71.38 343 LEU A C 1
ATOM 2882 O O . LEU A 1 343 ? 18.256 22.080 -45.005 1.00 71.38 343 LEU A O 1
ATOM 2886 N N . CYS A 1 344 ? 19.353 20.569 -43.762 1.00 67.12 344 CYS A N 1
ATOM 2887 C CA . CYS A 1 344 ? 20.037 21.563 -42.928 1.00 67.12 344 CYS A CA 1
ATOM 2888 C C . CYS A 1 344 ? 20.905 22.511 -43.769 1.00 67.12 344 CYS A C 1
ATOM 2890 O O . CYS A 1 344 ? 20.796 23.723 -43.620 1.00 67.12 344 CYS A O 1
ATOM 2892 N N . SER A 1 345 ? 21.681 21.980 -44.720 1.00 73.06 345 SER A N 1
ATOM 2893 C CA . SER A 1 345 ? 22.512 22.810 -45.604 1.00 73.06 345 SER A CA 1
ATOM 2894 C C . SER A 1 345 ? 21.684 23.753 -46.487 1.00 73.06 345 SER A C 1
ATOM 2896 O O . SER A 1 345 ? 22.092 24.884 -46.754 1.00 73.06 345 SER A O 1
ATOM 2898 N N . HIS A 1 346 ? 20.518 23.314 -46.964 1.00 77.00 346 HIS A N 1
ATOM 2899 C CA . HIS A 1 346 ? 19.618 24.174 -47.734 1.00 77.00 346 HIS A CA 1
ATOM 2900 C C . HIS A 1 346 ? 18.951 25.233 -46.855 1.00 77.00 346 HIS A C 1
ATOM 2902 O O . HIS A 1 346 ? 18.839 26.378 -47.280 1.00 77.00 346 HIS A O 1
ATOM 2908 N N . ILE A 1 347 ? 18.564 24.873 -45.629 1.00 68.75 347 ILE A N 1
ATOM 2909 C CA . ILE A 1 347 ? 18.014 25.802 -44.638 1.00 68.75 347 ILE A CA 1
ATOM 2910 C C . ILE A 1 347 ? 19.023 26.914 -44.342 1.00 68.75 347 ILE A C 1
ATOM 2912 O O . ILE A 1 347 ? 18.664 28.077 -44.449 1.00 68.75 347 ILE A O 1
ATOM 2916 N N . GLU A 1 348 ? 20.288 26.589 -44.077 1.00 66.94 348 GLU A N 1
ATOM 2917 C CA . GLU A 1 348 ? 21.356 27.575 -43.829 1.00 66.94 348 GLU A CA 1
ATOM 2918 C C . GLU A 1 348 ? 21.561 28.539 -45.015 1.00 66.94 348 GLU A C 1
ATOM 2920 O O . GLU A 1 348 ? 21.746 29.748 -44.845 1.00 66.94 348 GLU A O 1
ATOM 2925 N N . LYS A 1 349 ? 21.477 28.026 -46.249 1.00 72.50 349 LYS A N 1
ATOM 2926 C CA . LYS A 1 349 ? 21.543 28.840 -47.477 1.00 72.50 349 LYS A CA 1
ATOM 2927 C C . LYS A 1 349 ? 20.317 29.720 -47.708 1.00 72.50 349 LYS A C 1
ATOM 2929 O O . LYS A 1 349 ? 20.438 30.746 -48.367 1.00 72.50 349 LYS A O 1
ATOM 2934 N N . ILE A 1 350 ? 19.143 29.299 -47.248 1.00 69.06 350 ILE A N 1
ATOM 2935 C CA . ILE A 1 350 ? 17.905 30.077 -47.371 1.00 69.06 350 ILE A CA 1
ATOM 2936 C C . ILE A 1 350 ? 17.844 31.137 -46.273 1.00 69.06 350 ILE A C 1
ATOM 2938 O O . ILE A 1 350 ? 17.522 32.280 -46.562 1.00 69.06 350 ILE A O 1
ATOM 2942 N N . ILE A 1 351 ? 18.225 30.779 -45.047 1.00 63.22 351 ILE A N 1
ATOM 2943 C CA . ILE A 1 351 ? 18.360 31.688 -43.907 1.00 63.22 351 ILE A CA 1
ATOM 2944 C C . ILE A 1 351 ? 19.303 32.842 -44.242 1.00 63.22 351 ILE A C 1
ATOM 2946 O O . ILE A 1 351 ? 18.950 33.989 -44.035 1.00 63.22 351 ILE A O 1
ATOM 2950 N N . SER A 1 352 ? 20.466 32.559 -44.836 1.00 61.53 352 SER A N 1
ATOM 2951 C CA . SER A 1 352 ? 21.418 33.607 -45.242 1.00 61.53 352 SER A CA 1
ATOM 2952 C C . SER A 1 352 ? 20.909 34.548 -46.349 1.00 61.53 352 SER A C 1
ATOM 2954 O O . SER A 1 352 ? 21.581 35.530 -46.664 1.00 61.53 352 SER A O 1
ATOM 2956 N N . LYS A 1 353 ? 19.750 34.254 -46.955 1.00 60.28 353 LYS A N 1
ATOM 2957 C CA . LYS A 1 353 ? 19.069 35.089 -47.960 1.00 60.28 353 LYS A CA 1
ATOM 2958 C C . LYS A 1 353 ? 17.813 35.790 -47.422 1.00 60.28 353 LYS A C 1
ATOM 2960 O O . LYS A 1 353 ? 17.263 36.625 -48.142 1.00 60.28 353 LYS A O 1
ATOM 2965 N N . LEU A 1 354 ? 17.333 35.398 -46.240 1.00 55.94 354 LEU A N 1
ATOM 2966 C CA . LEU A 1 354 ? 16.203 35.996 -45.520 1.00 55.94 354 LEU A CA 1
ATOM 2967 C C . LEU A 1 354 ? 16.702 37.111 -44.601 1.00 55.94 354 LEU A C 1
ATOM 2969 O O . LEU A 1 354 ? 15.892 38.035 -44.359 1.00 55.94 354 LEU A O 1
#

Foldseek 3Di:
DLVVVLVVLLVVVVVLCVVQVCCVLVLDVDSVVLSVVLSVLLVVQDPPDPVVSSVVSQLVSLVVSVVQVSCLVCLPPPVNLVSLLVLLLVLLVVCCVPDDQDQLCVQQFFPPDRLQSDDDSVNSVVLSVVQRDSPDGDSHSVSVSVSSNVSSVVCGRPFLVRLLVCLLVVPPVSLVGNLRRLLVLFDPPDPCSVVLSVQLSVVLSVCSNVVVQPCSRRSNSSNVVSNVSSVVSVVVVVVVVVVLCVVCVVVVVVVVPDDDDDDPVVVVLVVVLLVLLVDPPRPLVCLLCPPLVVLVVLVCCCPVVVDQLLRVCCVVPNDDDPVVSVVSSVVNVVSNSVSVVSNVVSSVVVSVVD

Solvent-accessible surface area (backbone atoms only — not comparable to full-atom values): 20062 Å² total; per-residue (Å²): 109,68,73,59,48,51,55,53,50,48,52,50,55,48,51,50,30,70,75,67,40,32,48,85,72,59,76,47,85,50,72,70,60,51,44,53,50,52,54,56,57,52,72,80,48,77,79,82,44,73,66,62,34,50,54,52,52,51,50,52,49,28,55,77,68,38,37,34,61,52,49,47,73,33,66,84,35,66,72,51,47,52,52,54,47,56,50,50,49,54,50,42,53,52,46,64,74,71,46,77,80,48,69,48,48,77,47,57,36,27,86,101,50,44,61,38,60,65,76,53,71,72,60,46,51,53,52,43,64,70,72,65,47,79,85,57,80,40,59,41,75,67,52,47,50,51,50,51,48,53,52,50,60,72,59,47,68,43,49,48,50,57,51,49,50,40,36,57,72,63,35,65,70,52,42,50,40,51,48,52,30,55,49,66,75,46,66,83,89,44,93,60,41,65,60,46,38,54,55,35,47,53,54,51,54,51,32,56,67,67,65,66,60,91,46,52,70,40,37,62,52,49,40,53,51,50,51,50,46,42,50,51,45,48,49,49,51,48,45,54,45,48,58,48,43,65,67,40,43,82,56,40,68,78,60,61,86,63,86,83,82,96,51,78,68,57,56,58,51,52,51,55,52,51,50,44,76,70,35,90,83,38,81,62,38,66,64,4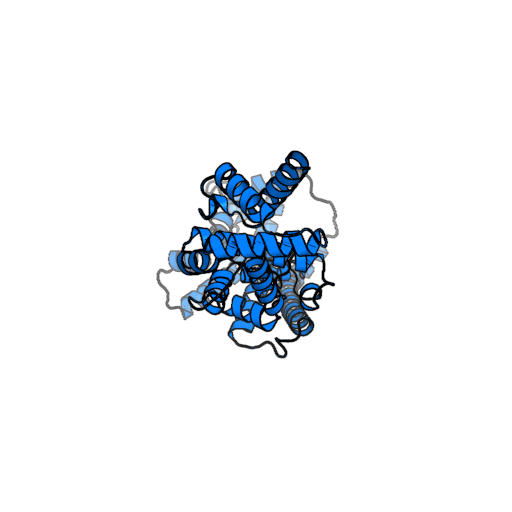6,36,63,95,39,64,94,42,46,60,61,39,44,44,36,74,74,67,67,41,51,57,64,57,52,45,36,73,75,67,42,94,59,58,73,74,56,43,53,54,50,33,56,48,50,56,52,43,37,64,64,43,50,62,59,38,53,57,29,47,55,61,49,58,79,73,106

Radius of gyration: 34.08 Å; Cα contacts (8 Å, |Δi|>4): 257; chains: 1; bounding box: 62×53×99 Å

Secondary structure (DSSP, 8-state):
-HHHHHHHHHHHHHHHHHHHTTTTTTS-S-HHHHHHHHHHHTTSS--SSHHHHHHHHHHHHHHHTTHHHHHHHHTT-HHHHHHHHHHHHHHHHHHHHHSPPPHHHHHSBPSSSBGGG---HHHHHHHHHHH--TT----SHHHHHHHHHHHHHHH-SPPHHHHHHHHHTT-HHHHHHHHHHHHHHS-TT-TTHHHHHHHHHHHHHHHHHTT--S-TT-HHHHHHHHHHHHHHHHHHHHHHHHHHHHHHHHHHTTTTTS-----HHHHHHHHHHHHHHH-TT-TTHHHHTTTTHHHHHHHHHHHTS---HHHHHHHHH-S--HHHHHHHHHHHHHHHHHHHHHHHHHHHHHHTT-

Mean predicted aligned error: 16.43 Å